Protein AF-A0A1J3ID57-F1 (afdb_monomer)

pLDDT: mean 92.41, std 8.73, range [49.66, 98.31]

Structure (mmCIF, N/CA/C/O backbone):
data_AF-A0A1J3ID57-F1
#
_entry.id   AF-A0A1J3ID57-F1
#
loop_
_atom_site.group_PDB
_atom_site.id
_atom_site.type_symbol
_atom_site.label_atom_id
_atom_site.label_alt_id
_atom_site.label_comp_id
_atom_site.label_asym_id
_atom_site.label_entity_id
_atom_site.label_seq_id
_atom_site.pdbx_PDB_ins_code
_atom_site.Cartn_x
_atom_site.Cartn_y
_atom_site.Cartn_z
_atom_site.occupancy
_atom_site.B_iso_or_equiv
_atom_site.auth_seq_id
_atom_site.auth_comp_id
_atom_site.auth_asym_id
_atom_site.auth_atom_id
_atom_site.pdbx_PDB_model_num
ATOM 1 N N . LEU A 1 1 ? 20.802 -0.979 -17.477 1.00 88.38 1 LEU A N 1
ATOM 2 C CA . LEU A 1 1 ? 19.790 -1.445 -16.504 1.00 88.38 1 LEU A CA 1
ATOM 3 C C . LEU A 1 1 ? 19.102 -0.290 -15.778 1.00 88.38 1 LEU A C 1
ATOM 5 O O . LEU A 1 1 ? 17.942 -0.057 -16.068 1.00 88.38 1 LEU A O 1
ATOM 9 N N . PHE A 1 2 ? 19.797 0.470 -14.921 1.00 89.88 2 PHE A N 1
ATOM 10 C CA . PHE A 1 2 ? 19.185 1.550 -14.122 1.00 89.88 2 PHE A CA 1
ATOM 11 C C . PHE A 1 2 ? 18.358 2.546 -14.952 1.00 89.88 2 PHE A C 1
ATOM 13 O O . PHE A 1 2 ? 17.216 2.829 -14.616 1.00 89.88 2 PHE A O 1
ATOM 20 N N . ASN A 1 3 ? 18.894 3.023 -16.082 1.00 92.50 3 ASN A N 1
ATOM 21 C CA . ASN A 1 3 ? 18.153 3.934 -16.961 1.00 92.50 3 ASN A CA 1
ATOM 22 C C . ASN A 1 3 ? 16.851 3.317 -17.503 1.00 92.50 3 ASN A C 1
ATOM 24 O O . ASN A 1 3 ? 15.850 4.013 -17.565 1.00 92.50 3 ASN A O 1
ATOM 28 N N . PHE A 1 4 ? 16.860 2.033 -17.869 1.00 94.19 4 PHE A N 1
ATOM 29 C CA . PHE A 1 4 ? 15.684 1.334 -18.394 1.00 94.19 4 PHE A CA 1
ATOM 30 C C . PHE A 1 4 ? 14.615 1.144 -17.312 1.00 94.19 4 PHE A C 1
ATOM 32 O O . PHE A 1 4 ? 13.460 1.503 -17.510 1.00 94.19 4 PHE A O 1
ATOM 39 N N . VAL A 1 5 ? 15.018 0.632 -16.149 1.00 94.00 5 VAL A N 1
ATOM 40 C CA . VAL A 1 5 ? 14.109 0.333 -15.034 1.00 94.00 5 VAL A CA 1
ATOM 41 C C . VAL A 1 5 ? 13.555 1.618 -14.427 1.00 94.00 5 VAL A C 1
ATOM 43 O O . VAL A 1 5 ? 12.346 1.810 -14.387 1.00 94.00 5 VAL A O 1
ATOM 46 N N . VAL A 1 6 ? 14.455 2.495 -13.975 1.00 92.81 6 VAL A N 1
ATOM 47 C CA . VAL A 1 6 ? 14.126 3.627 -13.105 1.00 92.81 6 VAL A CA 1
ATOM 48 C C . VAL A 1 6 ? 13.816 4.869 -13.933 1.00 92.81 6 VAL A C 1
ATOM 50 O O . VAL A 1 6 ? 12.715 5.398 -13.860 1.00 92.81 6 VAL A O 1
ATOM 53 N N . LYS A 1 7 ? 14.759 5.328 -14.770 1.00 91.50 7 LYS A N 1
ATOM 54 C CA . LYS A 1 7 ? 14.610 6.625 -15.463 1.00 91.50 7 LYS A CA 1
ATOM 55 C C . LYS A 1 7 ? 13.573 6.612 -16.585 1.00 91.50 7 LYS A C 1
ATOM 57 O O . LYS A 1 7 ? 12.955 7.634 -16.843 1.00 91.50 7 LYS A O 1
ATOM 62 N N . GLN A 1 8 ? 13.424 5.484 -17.274 1.00 93.62 8 GLN A N 1
ATOM 63 C CA . GLN A 1 8 ? 12.428 5.304 -18.333 1.00 93.62 8 GLN A CA 1
ATOM 64 C C . GLN A 1 8 ? 11.103 4.738 -17.800 1.00 93.62 8 GLN A C 1
AT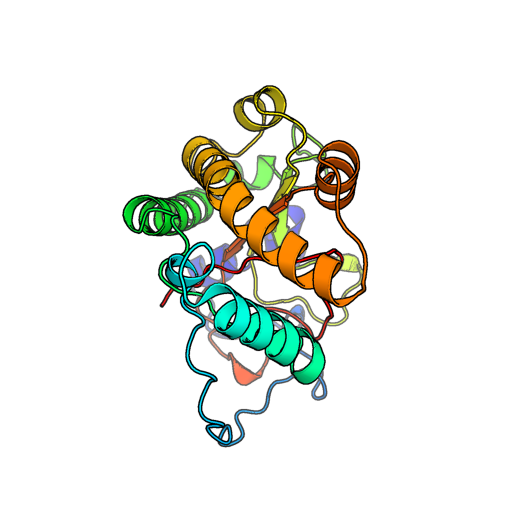OM 66 O O . GLN A 1 8 ? 10.138 4.676 -18.551 1.00 93.62 8 GLN A O 1
ATOM 71 N N . GLY A 1 9 ? 11.040 4.324 -16.527 1.00 93.69 9 GLY A N 1
ATOM 72 C CA . GLY A 1 9 ? 9.810 3.827 -15.910 1.00 93.69 9 GLY A CA 1
ATOM 73 C C . GLY A 1 9 ? 9.315 2.479 -16.445 1.00 93.69 9 GLY A C 1
ATOM 74 O O . GLY A 1 9 ? 8.121 2.205 -16.374 1.00 93.69 9 GLY A O 1
ATOM 75 N N . ASN A 1 10 ? 10.194 1.624 -16.984 1.00 96.12 10 ASN A N 1
ATOM 76 C CA . ASN A 1 10 ? 9.799 0.253 -17.344 1.00 96.12 10 ASN A CA 1
ATOM 77 C C . ASN A 1 10 ? 9.580 -0.625 -16.104 1.00 96.12 10 ASN A C 1
ATOM 79 O O . ASN A 1 10 ? 8.804 -1.582 -16.144 1.00 96.12 10 ASN A O 1
ATOM 83 N N . GLY A 1 11 ? 10.273 -0.293 -15.016 1.00 95.69 11 GLY A N 1
ATOM 84 C CA . GLY A 1 11 ? 10.227 -1.009 -13.756 1.00 95.69 11 GLY A CA 1
ATOM 85 C C . GLY A 1 11 ? 10.770 -2.433 -13.794 1.00 95.69 11 GLY A C 1
ATOM 86 O O . GLY A 1 11 ? 11.303 -2.902 -14.807 1.00 95.69 11 GLY A O 1
ATOM 87 N N . VAL A 1 12 ? 10.674 -3.122 -12.657 1.00 95.69 12 VAL A N 1
ATOM 88 C CA . VAL A 1 12 ? 11.044 -4.545 -12.560 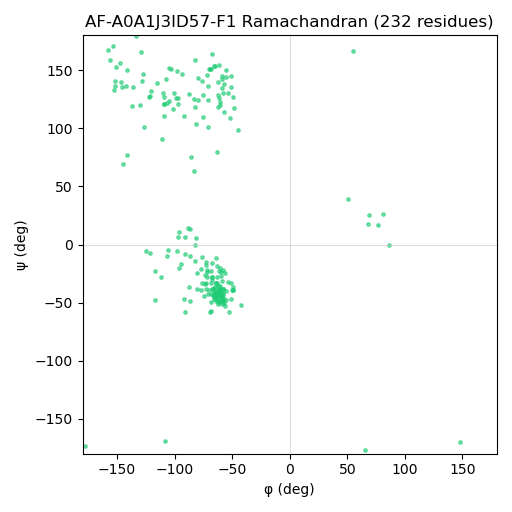1.00 95.69 12 VAL A CA 1
ATOM 89 C C . VAL A 1 12 ? 10.086 -5.418 -13.363 1.00 95.69 12 VAL A C 1
ATOM 91 O O . VAL A 1 12 ? 10.513 -6.433 -13.912 1.00 95.69 12 VAL A O 1
ATOM 94 N N . LYS A 1 13 ? 8.825 -4.997 -13.536 1.00 95.06 13 LYS A N 1
ATOM 95 C CA . LYS A 1 13 ? 7.887 -5.688 -14.429 1.00 95.06 13 LYS A CA 1
ATOM 96 C C . LYS A 1 13 ? 8.403 -5.712 -15.869 1.00 95.06 13 LYS A C 1
ATOM 98 O O . LYS A 1 13 ? 8.441 -6.775 -16.477 1.00 95.06 13 LYS A O 1
ATOM 103 N N . GLY A 1 14 ? 8.863 -4.575 -16.396 1.00 94.88 14 GLY A N 1
ATOM 104 C CA . GLY A 1 14 ? 9.388 -4.498 -17.761 1.00 94.88 14 GLY A CA 1
ATOM 105 C C . GLY A 1 14 ? 10.644 -5.347 -17.979 1.00 94.88 14 GLY A C 1
ATOM 106 O O . GLY A 1 14 ? 10.875 -5.831 -19.087 1.00 94.88 14 GLY A O 1
ATOM 107 N N . LEU A 1 15 ? 11.444 -5.581 -16.930 1.00 94.00 15 LEU A N 1
ATOM 108 C CA . LEU A 1 15 ? 12.567 -6.523 -16.995 1.00 94.00 15 LEU A CA 1
ATOM 109 C C . LEU A 1 15 ? 12.097 -7.963 -17.204 1.00 94.00 15 LEU A C 1
ATOM 111 O O . LEU A 1 15 ? 12.664 -8.667 -18.039 1.00 94.00 15 LEU A O 1
ATOM 115 N N . ILE A 1 16 ? 11.067 -8.384 -16.471 1.00 94.38 16 ILE A N 1
ATOM 116 C CA . ILE A 1 16 ? 10.476 -9.718 -16.621 1.00 94.38 16 ILE A CA 1
ATOM 117 C C . ILE A 1 16 ? 9.809 -9.873 -17.982 1.00 94.38 16 ILE A C 1
ATOM 119 O O . ILE A 1 16 ? 10.078 -10.852 -18.676 1.00 94.38 16 ILE A O 1
ATOM 123 N N . ASP A 1 17 ? 9.039 -8.874 -18.413 1.00 93.38 17 ASP A N 1
ATOM 124 C CA . ASP A 1 17 ? 8.388 -8.870 -19.729 1.00 93.38 17 ASP A CA 1
ATOM 125 C C . ASP A 1 17 ? 9.411 -8.968 -20.884 1.00 93.38 17 ASP A C 1
ATOM 127 O O . ASP A 1 17 ? 9.086 -9.452 -21.966 1.00 93.38 17 ASP A O 1
ATOM 131 N N . SER A 1 18 ? 10.667 -8.565 -20.652 1.00 92.06 18 SER A N 1
ATOM 132 C CA . SER A 1 18 ? 11.773 -8.675 -21.617 1.00 92.06 18 SER A CA 1
ATOM 133 C C . SER A 1 18 ? 12.431 -10.068 -21.667 1.00 92.06 18 SER A C 1
ATOM 135 O O . SER A 1 18 ? 13.441 -10.237 -22.350 1.00 92.06 18 SER A O 1
ATOM 137 N N . GLY A 1 19 ? 11.905 -11.065 -20.945 1.00 91.31 19 GLY A N 1
ATOM 138 C CA . GLY A 1 19 ? 12.408 -12.445 -20.956 1.00 91.31 19 GLY A CA 1
ATOM 139 C C . GLY A 1 19 ? 13.629 -12.685 -20.063 1.00 91.31 19 GLY A C 1
ATOM 140 O O . GLY A 1 19 ? 14.439 -13.570 -20.336 1.00 91.31 19 GLY A O 1
ATOM 141 N N . MET A 1 20 ? 13.796 -11.887 -19.008 1.00 90.06 20 MET A N 1
ATOM 142 C CA . MET A 1 20 ? 14.909 -12.023 -18.069 1.00 90.06 20 MET A CA 1
ATOM 143 C C . MET A 1 20 ? 14.893 -13.373 -17.336 1.00 90.06 20 MET A C 1
ATOM 145 O O . MET A 1 20 ? 13.902 -13.741 -16.714 1.00 90.06 20 MET A O 1
ATOM 149 N N . SER A 1 21 ? 16.029 -14.077 -17.349 1.00 88.25 21 SER A N 1
ATOM 150 C CA . SER A 1 21 ? 16.181 -15.409 -16.743 1.00 88.25 21 SER A CA 1
ATOM 151 C C . SER A 1 21 ? 16.978 -15.431 -15.432 1.00 88.25 21 SER A C 1
ATOM 153 O O . SER A 1 21 ? 17.120 -16.490 -14.829 1.00 88.25 21 SER A O 1
ATOM 155 N N . CYS A 1 22 ? 17.548 -14.303 -14.998 1.00 91.19 22 CYS A N 1
ATOM 156 C CA . CYS A 1 22 ? 18.312 -14.201 -13.752 1.00 91.19 22 CYS A CA 1
ATOM 157 C C . CYS A 1 22 ? 18.224 -12.795 -13.145 1.00 91.19 22 CYS A C 1
ATOM 159 O O . CYS A 1 22 ? 18.039 -11.811 -13.862 1.00 91.19 22 CYS A O 1
ATOM 161 N N . VAL A 1 23 ? 18.372 -12.698 -11.820 1.00 92.75 23 VAL A N 1
ATOM 162 C CA . VAL A 1 23 ? 18.345 -11.414 -11.104 1.00 92.75 23 VAL A CA 1
ATOM 163 C C . VAL A 1 23 ? 19.616 -10.608 -11.414 1.00 92.75 23 VAL A C 1
ATOM 165 O O . VAL A 1 23 ? 20.723 -11.098 -11.175 1.00 92.75 23 VAL A O 1
ATOM 168 N N . PRO A 1 24 ? 19.511 -9.363 -11.916 1.00 93.69 24 PRO A N 1
ATOM 169 C CA . PRO A 1 24 ? 20.680 -8.540 -12.196 1.00 93.69 24 PRO A CA 1
ATOM 170 C C . PRO A 1 24 ? 21.377 -8.070 -10.919 1.00 93.69 24 PRO A C 1
ATOM 172 O O . PRO A 1 24 ? 20.726 -7.783 -9.918 1.00 93.69 24 PRO A O 1
ATOM 175 N N . GLN A 1 25 ? 22.694 -7.860 -10.996 1.00 94.44 25 GLN A N 1
ATOM 176 C CA . GLN A 1 25 ? 23.522 -7.493 -9.842 1.00 94.44 25 GLN A CA 1
ATOM 177 C C . GLN A 1 25 ? 22.991 -6.323 -8.984 1.00 94.44 25 GLN A C 1
ATOM 179 O O . GLN A 1 25 ? 23.078 -6.430 -7.765 1.00 94.44 25 GLN A O 1
A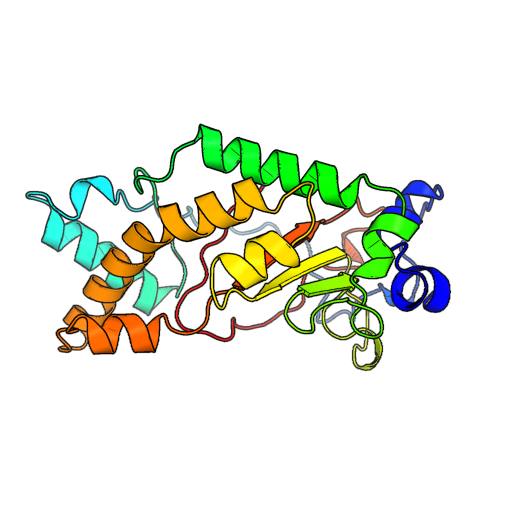TOM 184 N N . PRO A 1 26 ? 22.407 -5.238 -9.539 1.00 93.31 26 PRO A N 1
ATOM 185 C CA . PRO A 1 26 ? 21.850 -4.159 -8.716 1.00 93.31 26 PRO A CA 1
ATOM 186 C C . PRO A 1 26 ? 20.683 -4.558 -7.804 1.00 93.31 26 PRO A C 1
ATOM 188 O O . PRO A 1 26 ? 20.398 -3.821 -6.872 1.00 93.31 26 PRO A O 1
ATOM 191 N N . PHE A 1 27 ? 20.015 -5.686 -8.058 1.00 94.25 27 PHE A N 1
ATOM 192 C CA . PHE A 1 27 ? 18.917 -6.216 -7.236 1.00 94.25 27 PHE A CA 1
ATOM 193 C C . PHE A 1 27 ? 19.373 -7.306 -6.261 1.00 94.25 27 PHE A C 1
ATOM 195 O O . PHE A 1 27 ? 18.580 -7.786 -5.449 1.00 94.25 27 PHE A O 1
ATOM 202 N N . VAL A 1 28 ? 20.640 -7.724 -6.351 1.00 94.88 28 VAL A N 1
ATOM 203 C CA . VAL A 1 28 ? 21.208 -8.751 -5.482 1.00 94.88 28 VAL A CA 1
ATOM 204 C C . VAL A 1 28 ? 21.472 -8.137 -4.113 1.00 94.88 28 VAL A C 1
ATOM 206 O O . VAL A 1 28 ? 22.384 -7.330 -3.931 1.00 94.88 28 VAL A O 1
ATOM 209 N N . GLN A 1 29 ? 20.673 -8.546 -3.137 1.00 94.31 29 GLN A N 1
ATOM 210 C CA . GLN A 1 29 ? 20.719 -8.024 -1.782 1.00 94.31 29 GLN A CA 1
ATOM 211 C C . GLN A 1 29 ? 22.001 -8.464 -1.052 1.00 94.31 29 GLN A C 1
ATOM 213 O O . GLN A 1 29 ? 22.553 -9.540 -1.338 1.00 94.31 29 GLN A O 1
ATOM 218 N N . PRO A 1 30 ? 22.507 -7.664 -0.095 1.00 91.69 30 PRO A N 1
ATOM 219 C CA . PRO A 1 30 ? 23.563 -8.094 0.816 1.00 91.69 30 PRO A CA 1
ATOM 220 C C . PRO A 1 30 ? 23.163 -9.371 1.560 1.00 91.69 30 PRO A C 1
ATOM 222 O O . PRO A 1 30 ? 21.989 -9.568 1.858 1.00 91.69 30 PRO A O 1
ATOM 225 N N . LEU A 1 31 ? 24.132 -10.215 1.928 1.00 89.25 31 LEU A N 1
ATOM 226 C CA . LEU A 1 31 ? 23.854 -11.463 2.660 1.00 89.25 31 LEU A CA 1
ATOM 227 C C . LEU A 1 31 ? 23.029 -11.243 3.939 1.00 89.25 31 LEU A C 1
ATOM 229 O O . LEU A 1 31 ? 22.227 -12.096 4.290 1.00 89.25 31 LEU A O 1
ATOM 233 N N . SER A 1 32 ? 23.198 -10.100 4.610 1.00 88.50 32 SER A N 1
ATOM 234 C CA . SER A 1 32 ? 22.428 -9.740 5.805 1.00 88.50 32 SER A CA 1
ATOM 235 C C . SER A 1 32 ? 20.947 -9.472 5.530 1.00 88.50 32 SER A C 1
ATOM 237 O O . SER A 1 32 ? 20.136 -9.638 6.438 1.00 88.50 32 SER A O 1
ATOM 239 N N . GLU A 1 33 ? 20.598 -9.030 4.319 1.00 87.19 33 GLU A N 1
ATOM 240 C CA . GLU A 1 33 ? 19.226 -8.712 3.892 1.00 87.19 33 GLU A CA 1
ATOM 241 C C . GLU A 1 33 ? 18.560 -9.867 3.149 1.00 87.19 33 GLU A C 1
ATOM 243 O O . GLU A 1 33 ? 17.335 -9.924 3.080 1.00 87.19 33 GLU A O 1
ATOM 248 N N . ARG A 1 34 ? 19.344 -10.812 2.617 1.00 87.50 34 ARG A N 1
ATOM 249 C CA . ARG A 1 34 ? 18.783 -12.023 2.024 1.00 87.50 34 ARG A CA 1
ATOM 250 C C . ARG A 1 34 ? 18.041 -12.794 3.099 1.00 87.50 34 ARG A C 1
ATOM 252 O O . ARG A 1 34 ? 18.616 -13.236 4.095 1.00 87.50 34 ARG A O 1
ATOM 259 N N . ILE A 1 35 ? 16.749 -12.954 2.868 1.00 75.81 35 ILE A N 1
ATOM 260 C CA . ILE A 1 35 ? 15.914 -13.828 3.665 1.00 75.81 35 ILE A CA 1
ATOM 261 C C . ILE A 1 35 ? 16.355 -15.236 3.276 1.00 75.81 35 ILE A C 1
ATOM 263 O O . ILE A 1 35 ? 16.012 -15.732 2.205 1.00 75.81 35 ILE A O 1
ATOM 267 N N . ALA A 1 36 ? 17.175 -15.873 4.120 1.00 68.56 36 ALA A N 1
ATOM 268 C CA . ALA A 1 36 ? 17.276 -17.323 4.065 1.00 68.56 36 ALA A CA 1
ATOM 269 C C . ALA A 1 36 ? 15.839 -17.855 4.129 1.00 68.56 36 ALA A C 1
ATOM 271 O O . ALA A 1 36 ? 15.004 -17.260 4.805 1.00 68.56 36 ALA A O 1
ATOM 272 N N . THR A 1 37 ? 15.530 -18.943 3.445 1.00 60.28 37 THR A N 1
ATOM 273 C CA . THR A 1 37 ? 14.337 -19.738 3.730 1.00 60.28 37 THR A CA 1
ATOM 274 C C . THR A 1 37 ? 14.707 -20.725 4.841 1.00 60.28 37 THR A C 1
ATOM 276 O O . THR A 1 37 ? 14.954 -21.893 4.542 1.00 60.28 37 THR A O 1
ATOM 279 N N . PRO A 1 38 ? 14.841 -20.335 6.132 1.00 54.62 38 PRO A N 1
ATOM 280 C CA . PRO A 1 38 ? 14.795 -21.348 7.161 1.00 54.62 38 PRO A CA 1
ATOM 281 C C . PRO A 1 38 ? 13.375 -21.909 7.143 1.00 54.62 38 PRO A C 1
ATOM 283 O O . PRO A 1 38 ? 12.434 -21.212 6.758 1.00 54.62 38 PRO A O 1
ATOM 286 N N . ASN A 1 39 ? 13.225 -23.156 7.582 1.00 49.66 39 ASN A N 1
ATOM 287 C CA . ASN A 1 39 ? 11.947 -23.677 8.048 1.00 49.66 39 ASN A CA 1
ATOM 288 C C . ASN A 1 39 ? 11.341 -22.613 8.964 1.00 49.66 39 ASN A C 1
ATOM 290 O O . ASN A 1 39 ? 11.781 -22.477 10.109 1.00 49.66 39 ASN A O 1
ATOM 294 N N . ALA A 1 40 ? 10.424 -21.797 8.440 1.00 55.97 40 ALA A N 1
ATOM 295 C CA . ALA A 1 40 ? 9.718 -20.833 9.247 1.00 55.97 40 ALA A CA 1
ATOM 296 C C . ALA A 1 40 ? 9.063 -21.690 10.317 1.00 55.97 40 ALA A C 1
ATOM 298 O O . ALA A 1 40 ? 8.264 -22.571 10.000 1.00 55.97 40 ALA A O 1
ATOM 299 N N . LEU A 1 41 ? 9.487 -21.514 11.569 1.00 52.47 41 LEU A N 1
ATOM 300 C CA . LEU A 1 41 ? 8.712 -22.007 12.687 1.00 52.47 41 LEU A CA 1
ATOM 301 C C . LEU A 1 41 ? 7.327 -21.431 12.432 1.00 52.47 41 LEU A C 1
ATOM 303 O O . LEU A 1 41 ? 7.159 -20.211 12.479 1.00 52.47 41 LEU A O 1
ATOM 307 N N . THR A 1 42 ? 6.383 -22.288 12.057 1.00 50.97 42 THR A N 1
ATOM 308 C CA . THR A 1 42 ? 4.971 -21.950 11.979 1.00 50.97 42 THR A CA 1
ATOM 309 C C . THR A 1 42 ? 4.561 -21.617 13.403 1.00 50.97 42 THR A C 1
ATOM 311 O O . THR A 1 42 ? 4.052 -22.464 14.129 1.00 50.97 42 THR A O 1
ATOM 314 N N . ARG A 1 43 ? 4.874 -20.397 13.857 1.00 56.47 43 ARG A N 1
ATOM 315 C CA . ARG A 1 43 ? 4.124 -19.787 14.943 1.00 56.47 43 ARG A CA 1
ATOM 316 C C . ARG A 1 43 ? 2.715 -19.714 14.394 1.00 56.47 43 ARG A C 1
ATOM 318 O O . ARG A 1 43 ? 2.514 -19.150 13.319 1.00 56.47 43 ARG A O 1
ATOM 325 N N . GLU A 1 44 ? 1.792 -20.370 15.084 1.00 60.66 44 GLU A N 1
ATOM 326 C CA . GLU A 1 44 ? 0.373 -20.255 14.785 1.00 60.66 44 GLU A CA 1
ATOM 327 C C . GLU A 1 44 ? 0.062 -18.765 14.663 1.00 60.66 44 GLU A C 1
ATOM 329 O O . GLU A 1 44 ? 0.332 -17.989 15.584 1.00 60.66 44 GLU A O 1
ATOM 334 N N . ALA A 1 45 ? -0.377 -18.349 13.474 1.00 65.12 45 ALA A N 1
ATOM 335 C CA . ALA A 1 45 ? -0.798 -16.979 13.267 1.00 65.12 45 ALA A CA 1
ATOM 336 C C . ALA A 1 45 ? -1.925 -16.702 14.265 1.00 65.12 45 ALA A C 1
ATOM 338 O O . ALA A 1 45 ? -2.855 -17.506 14.377 1.00 65.12 45 ALA A O 1
ATOM 339 N N . SER A 1 46 ? -1.826 -15.596 15.006 1.00 75.56 46 SER A N 1
ATOM 340 C CA . SER A 1 46 ? -2.906 -15.164 15.888 1.00 75.56 46 SER A CA 1
ATOM 341 C C . SER A 1 46 ? -4.212 -15.139 15.097 1.00 75.56 46 SER A C 1
ATOM 343 O O . SER A 1 46 ? -4.231 -14.676 13.953 1.00 75.56 46 SER A O 1
ATOM 345 N N . GLN A 1 47 ? -5.290 -15.657 15.690 1.00 88.94 47 GLN A N 1
ATOM 346 C CA . GLN A 1 47 ? -6.594 -15.619 15.039 1.00 88.94 47 GLN A CA 1
ATOM 347 C C . GLN A 1 47 ? -6.961 -14.163 14.705 1.00 88.94 47 GLN A C 1
ATOM 349 O O . GLN A 1 47 ? -6.705 -13.279 15.528 1.00 88.94 47 GLN A O 1
ATOM 354 N N . PRO A 1 48 ? -7.525 -13.890 13.513 1.00 95.06 48 PRO A N 1
ATOM 355 C CA . PRO A 1 48 ? -7.950 -12.543 13.164 1.00 95.06 48 PRO A CA 1
ATOM 356 C C . PRO A 1 48 ? -8.980 -11.998 14.156 1.00 95.06 48 PRO A C 1
ATOM 358 O O . PRO A 1 48 ? -9.867 -12.723 14.606 1.00 95.06 48 PRO A O 1
ATOM 361 N N . ILE A 1 49 ? -8.883 -10.706 14.455 1.00 97.06 49 ILE A N 1
ATOM 362 C CA . ILE A 1 49 ? -9.789 -10.008 15.367 1.00 97.06 49 ILE A CA 1
ATOM 363 C C . ILE A 1 49 ? -11.084 -9.665 14.620 1.00 97.06 49 ILE A C 1
ATOM 365 O O . ILE A 1 49 ? -11.060 -9.006 13.578 1.00 97.06 49 ILE A O 1
ATOM 369 N N . ASP A 1 50 ? -12.227 -10.092 15.154 1.00 97.25 50 ASP A N 1
ATOM 370 C CA . ASP A 1 50 ? -13.542 -9.795 14.581 1.00 97.25 50 ASP A CA 1
ATOM 371 C C . ASP A 1 50 ? -14.022 -8.389 14.982 1.00 97.25 50 ASP A C 1
ATOM 373 O O . ASP A 1 50 ? -14.496 -8.164 16.099 1.00 97.25 50 ASP A O 1
ATOM 377 N N . LEU A 1 51 ? -13.941 -7.433 14.051 1.00 97.44 51 LEU A N 1
ATOM 378 C CA . LEU A 1 51 ? -14.345 -6.046 14.299 1.00 97.44 51 LEU A CA 1
ATOM 379 C C . LEU A 1 51 ? -15.863 -5.828 14.295 1.00 97.44 51 LEU A C 1
ATOM 381 O O . LEU A 1 51 ? -16.314 -4.758 14.714 1.00 97.44 51 LEU A O 1
ATOM 385 N N . SER A 1 52 ? -16.679 -6.801 13.876 1.00 96.00 52 SER A N 1
ATOM 386 C CA . SER A 1 52 ? -18.145 -6.683 13.985 1.00 96.00 52 SER A CA 1
ATOM 387 C C . SER A 1 52 ? -18.620 -6.709 15.438 1.00 96.00 52 SER A C 1
ATOM 389 O O . SER A 1 52 ? -19.690 -6.199 15.762 1.00 96.00 52 SER A O 1
ATOM 391 N N . GLN A 1 53 ? -17.803 -7.276 16.325 1.00 94.94 53 GLN A N 1
ATOM 392 C CA . GLN A 1 53 ? -18.093 -7.429 17.746 1.00 94.94 53 GLN A CA 1
ATOM 393 C C . GLN A 1 53 ? -17.689 -6.203 18.580 1.00 94.94 53 GLN A C 1
ATOM 395 O O . GLN A 1 53 ? -18.049 -6.122 19.757 1.00 94.94 53 GLN A O 1
ATOM 400 N N . LEU A 1 54 ? -16.964 -5.250 17.982 1.00 95.31 54 LEU A N 1
ATOM 401 C CA . LEU A 1 54 ? -16.388 -4.109 18.693 1.00 95.31 54 LEU A CA 1
ATOM 402 C C . LEU A 1 54 ? -17.446 -3.120 19.206 1.00 95.31 54 LEU A C 1
ATOM 404 O O . LEU A 1 54 ? -17.262 -2.581 20.288 1.00 95.31 54 LEU A O 1
ATOM 408 N N . ASP A 1 55 ? -18.572 -2.935 18.512 1.00 90.56 55 ASP A N 1
ATOM 409 C CA . ASP A 1 55 ? -19.665 -2.050 18.975 1.00 90.56 55 ASP A CA 1
ATOM 410 C C . ASP A 1 55 ? -20.776 -2.820 19.714 1.00 90.56 55 ASP A C 1
ATOM 412 O O . ASP A 1 55 ? -21.867 -2.306 19.964 1.00 90.56 55 ASP A O 1
ATOM 416 N N . GLY A 1 56 ? -20.520 -4.093 20.028 1.00 91.75 56 GLY A N 1
ATOM 417 C CA . GLY A 1 56 ? -21.483 -5.009 20.623 1.00 91.75 56 GLY A CA 1
ATOM 418 C C . GLY A 1 56 ? -21.202 -5.341 22.092 1.00 91.75 56 GLY A C 1
ATOM 419 O O . GLY A 1 56 ? -20.325 -4.759 22.733 1.00 91.75 56 GLY A O 1
ATOM 420 N N . PRO A 1 57 ? -21.905 -6.350 22.644 1.00 94.12 57 PRO A N 1
ATOM 421 C CA . PRO A 1 57 ? -21.691 -6.831 24.014 1.00 94.12 57 PRO A CA 1
ATOM 422 C C . PRO A 1 57 ? -20.247 -7.271 24.304 1.00 94.12 57 PRO A C 1
ATOM 424 O O . PRO A 1 57 ? -19.808 -7.247 25.452 1.00 94.12 57 PRO A O 1
ATOM 427 N N . ASN A 1 58 ? -19.512 -7.648 23.256 1.00 95.69 58 ASN A N 1
ATOM 428 C CA . ASN A 1 58 ? -18.136 -8.128 23.319 1.00 95.69 58 ASN A CA 1
ATOM 429 C C . ASN A 1 58 ? -17.085 -7.010 23.178 1.00 95.69 58 ASN A C 1
ATOM 431 O O . ASN A 1 58 ? -15.896 -7.320 23.147 1.00 95.69 58 ASN A O 1
ATOM 435 N N . HIS A 1 59 ? -17.488 -5.730 23.147 1.00 95.31 59 HIS A N 1
ATOM 436 C CA . HIS A 1 59 ? -16.600 -4.569 22.983 1.00 95.31 59 HIS A CA 1
ATOM 437 C C . HIS A 1 59 ? -15.304 -4.668 23.801 1.00 95.31 59 HIS A C 1
ATOM 439 O O . HIS A 1 59 ? -14.213 -4.557 23.251 1.00 95.31 59 HIS A O 1
ATOM 445 N N . LYS A 1 60 ? -15.414 -4.935 25.111 1.00 96.44 60 LYS A N 1
ATOM 446 C CA . LYS A 1 60 ? -14.254 -4.986 26.019 1.00 96.44 60 LYS A CA 1
ATOM 447 C C . LYS A 1 60 ? -13.241 -6.063 25.640 1.00 96.44 60 LYS A C 1
ATOM 449 O O . LYS A 1 60 ? -12.047 -5.853 25.810 1.00 96.44 60 LYS A O 1
ATOM 454 N N . GLU A 1 61 ? -13.720 -7.206 25.161 1.00 97.25 61 GLU A N 1
ATOM 455 C CA . GLU A 1 61 ? -12.861 -8.325 24.778 1.00 97.25 61 GLU A CA 1
ATOM 456 C C . GLU A 1 61 ? -12.150 -8.030 23.454 1.00 97.25 61 GLU A C 1
ATOM 458 O O . GLU A 1 61 ? -10.938 -8.188 23.357 1.00 97.25 61 GLU A O 1
ATOM 463 N N . VAL A 1 62 ? -12.872 -7.503 22.461 1.00 97.56 62 VAL A N 1
ATOM 464 C CA . VAL A 1 62 ? -12.282 -7.108 21.171 1.00 97.56 62 VAL A CA 1
ATOM 465 C C . VAL A 1 62 ? -11.273 -5.973 21.354 1.00 97.56 62 VAL A C 1
ATOM 467 O O . VAL A 1 62 ? -10.172 -6.031 20.813 1.00 97.56 62 VAL A O 1
ATOM 470 N N . ALA A 1 63 ? -11.613 -4.962 22.160 1.00 97.75 63 ALA A N 1
ATOM 471 C CA . ALA A 1 63 ? -10.717 -3.856 22.480 1.00 97.75 63 ALA A CA 1
ATOM 472 C C . ALA A 1 63 ? -9.422 -4.354 23.137 1.00 97.75 63 ALA A C 1
ATOM 474 O O . ALA A 1 63 ? -8.327 -3.956 22.742 1.00 97.75 63 ALA A O 1
ATOM 475 N N . LYS A 1 64 ? -9.543 -5.290 24.086 1.00 97.38 64 LYS A N 1
ATOM 476 C CA . LYS A 1 64 ? -8.399 -5.939 24.727 1.00 97.38 64 LYS A CA 1
ATOM 477 C C . LYS A 1 64 ? -7.527 -6.694 23.717 1.00 97.38 64 LYS A C 1
ATOM 479 O O . LYS A 1 64 ? -6.315 -6.530 23.756 1.00 97.38 64 LYS A O 1
ATOM 484 N N . GLN A 1 65 ? -8.114 -7.450 22.786 1.00 97.38 65 GLN A N 1
ATOM 485 C CA . GLN A 1 65 ? -7.355 -8.160 21.744 1.00 97.38 65 GLN A CA 1
ATOM 486 C C . GLN A 1 65 ? -6.562 -7.204 20.843 1.00 97.38 65 GLN A C 1
ATOM 488 O O . GLN A 1 65 ? -5.404 -7.478 20.528 1.00 97.38 65 GLN A O 1
ATOM 493 N N . ILE A 1 66 ? -7.161 -6.071 20.456 1.00 97.88 66 ILE A N 1
ATOM 494 C CA . ILE A 1 66 ? -6.488 -5.032 19.657 1.00 97.88 66 ILE A CA 1
ATOM 495 C C . ILE A 1 66 ? -5.286 -4.471 20.425 1.00 97.88 66 ILE A C 1
ATOM 497 O O . ILE A 1 66 ? -4.185 -4.401 19.877 1.00 97.88 66 ILE A O 1
ATOM 501 N N . VAL A 1 67 ? -5.484 -4.101 21.693 1.00 97.69 67 VAL A N 1
ATOM 502 C CA . VAL A 1 67 ? -4.429 -3.551 22.557 1.00 97.69 67 VAL A CA 1
ATOM 503 C C . VAL A 1 67 ? -3.303 -4.558 22.765 1.00 97.69 67 VAL A C 1
ATOM 505 O O . VAL A 1 67 ? -2.145 -4.234 22.517 1.00 97.69 67 VAL A O 1
ATOM 508 N N . GLU A 1 68 ? -3.625 -5.790 23.163 1.00 96.50 68 GLU A N 1
ATOM 509 C CA . GLU A 1 68 ? -2.625 -6.829 23.418 1.00 96.50 68 GLU A CA 1
ATOM 510 C C . GLU A 1 68 ? -1.803 -7.128 22.162 1.00 96.50 68 GLU A C 1
ATOM 512 O O . GLU A 1 68 ? -0.578 -7.254 22.235 1.00 96.50 68 GLU A O 1
ATOM 517 N N . ALA A 1 69 ? -2.435 -7.196 20.988 1.00 95.81 69 ALA A N 1
ATOM 518 C CA . ALA A 1 69 ? -1.713 -7.421 19.742 1.00 95.81 69 ALA A CA 1
ATOM 519 C C . ALA A 1 69 ? -0.818 -6.229 19.356 1.00 95.81 69 ALA A C 1
ATOM 521 O O . ALA A 1 69 ? 0.311 -6.430 18.893 1.00 95.81 69 ALA A O 1
ATOM 522 N N . ALA A 1 70 ? -1.283 -4.997 19.587 1.00 95.88 70 ALA A N 1
ATOM 523 C CA . ALA A 1 70 ? -0.502 -3.785 19.355 1.00 95.88 70 ALA A CA 1
ATOM 524 C C . ALA A 1 70 ? 0.711 -3.671 20.299 1.00 95.88 70 ALA A C 1
ATOM 526 O O . ALA A 1 70 ? 1.790 -3.293 19.849 1.00 95.88 70 ALA A O 1
ATOM 527 N N . GLU A 1 71 ? 0.571 -4.039 21.576 1.00 95.12 71 GLU A N 1
ATOM 528 C CA . GLU A 1 71 ? 1.652 -3.976 22.572 1.00 95.12 71 GLU A CA 1
ATOM 529 C C . GLU A 1 71 ? 2.685 -5.101 22.419 1.00 95.12 71 GLU A C 1
ATOM 531 O O . GLU A 1 71 ? 3.867 -4.904 22.704 1.00 95.12 71 GLU A O 1
ATOM 536 N N . THR A 1 72 ? 2.259 -6.290 21.983 1.00 92.38 72 THR A N 1
ATOM 537 C CA . THR A 1 72 ? 3.133 -7.475 21.936 1.00 92.38 72 THR A CA 1
ATOM 538 C C . THR A 1 72 ? 3.841 -7.658 20.599 1.00 92.38 72 THR A C 1
ATOM 540 O O . THR A 1 72 ? 5.041 -7.939 20.574 1.00 92.38 72 THR A O 1
ATOM 543 N N . LEU A 1 73 ? 3.108 -7.536 19.489 1.00 92.12 73 LEU A N 1
ATOM 544 C CA . LEU A 1 73 ? 3.627 -7.761 18.138 1.00 92.12 73 LEU A CA 1
ATOM 545 C C . LEU A 1 73 ? 3.692 -6.475 17.314 1.00 92.12 73 LEU A C 1
ATOM 547 O O . LEU A 1 73 ? 4.510 -6.396 16.400 1.00 92.12 73 LEU A O 1
ATOM 551 N N . GLY A 1 74 ? 2.826 -5.499 17.598 1.00 94.25 74 GLY A N 1
ATOM 552 C CA . GLY A 1 74 ? 2.634 -4.333 16.733 1.00 94.25 74 GLY A CA 1
ATOM 553 C C . GLY A 1 74 ? 1.990 -4.688 15.388 1.00 94.25 74 GLY A C 1
ATOM 554 O O . GLY A 1 74 ? 2.096 -3.918 14.437 1.00 94.25 74 GLY A O 1
ATOM 555 N N . PHE A 1 75 ? 1.363 -5.866 15.287 1.00 94.81 75 PHE A N 1
ATOM 556 C CA . PHE A 1 75 ? 0.761 -6.385 14.061 1.00 94.81 75 PHE A CA 1
ATOM 557 C C . PHE A 1 75 ? -0.407 -7.319 14.390 1.00 94.81 75 PHE A C 1
ATOM 559 O O . PHE A 1 75 ? -0.294 -8.170 15.273 1.00 94.81 75 PHE A O 1
ATOM 566 N N . PHE A 1 76 ? -1.515 -7.189 13.665 1.00 95.94 76 PHE A N 1
ATOM 567 C CA . PHE A 1 76 ? -2.686 -8.056 13.797 1.00 95.94 76 PHE A CA 1
ATOM 568 C C . PHE A 1 76 ? -3.507 -8.067 12.510 1.00 95.94 76 PHE A C 1
ATOM 570 O O . PHE A 1 76 ? -3.410 -7.163 11.683 1.00 95.94 76 PHE A O 1
ATOM 577 N N . GLN A 1 77 ? -4.318 -9.109 12.350 1.00 96.25 77 GLN A N 1
ATOM 578 C CA . GLN A 1 77 ? -5.280 -9.229 11.260 1.00 96.25 77 GLN A CA 1
ATOM 579 C C . GLN A 1 77 ? -6.681 -8.933 11.782 1.00 96.25 77 GLN A C 1
ATOM 581 O O . GLN A 1 77 ? -6.979 -9.196 12.948 1.00 96.25 77 GLN A O 1
ATOM 586 N N . VAL A 1 78 ? -7.545 -8.422 10.910 1.00 96.88 78 VAL A N 1
ATOM 587 C CA . VAL A 1 78 ? -8.942 -8.124 11.228 1.00 96.88 78 VAL A CA 1
ATOM 588 C C . VAL A 1 78 ? -9.873 -8.767 10.211 1.00 96.88 78 VAL A C 1
ATOM 590 O O . VAL A 1 78 ? -9.544 -8.861 9.030 1.00 96.88 78 VAL A O 1
ATOM 593 N N . VAL A 1 79 ? -11.050 -9.185 10.664 1.00 97.19 79 VAL A N 1
ATOM 594 C CA . VAL A 1 79 ? -12.147 -9.689 9.825 1.00 97.19 79 VAL A CA 1
ATOM 595 C C . VAL A 1 79 ? -13.440 -8.963 10.172 1.00 97.19 79 VAL A C 1
ATOM 597 O O . VAL A 1 79 ? -13.521 -8.271 11.189 1.00 97.19 79 VAL A O 1
ATOM 600 N N . ASN A 1 80 ? -14.449 -9.089 9.304 1.00 96.94 80 ASN A N 1
ATOM 601 C CA . ASN A 1 80 ? -15.756 -8.439 9.466 1.00 96.94 80 ASN A CA 1
ATOM 602 C C . ASN A 1 80 ? -15.633 -6.925 9.746 1.00 96.94 80 ASN A C 1
ATOM 604 O O . ASN A 1 80 ? -16.362 -6.344 10.546 1.00 96.94 80 ASN A O 1
ATOM 608 N N . HIS A 1 81 ? -14.680 -6.284 9.070 1.00 96.44 81 HIS A N 1
ATOM 609 C CA . HIS A 1 81 ? -14.282 -4.891 9.280 1.00 96.44 81 HIS A CA 1
ATOM 610 C C . HIS A 1 81 ? -15.177 -3.861 8.567 1.00 96.44 81 HIS A C 1
ATOM 612 O O . HIS A 1 81 ? -14.935 -2.662 8.667 1.00 96.44 81 HIS A O 1
ATOM 618 N N . GLY A 1 82 ? -16.205 -4.312 7.841 1.00 96.12 82 GLY A N 1
ATOM 619 C CA . GLY A 1 82 ? -17.211 -3.449 7.210 1.00 96.12 82 GLY A CA 1
ATOM 620 C C . GLY A 1 82 ? -16.856 -2.911 5.818 1.00 96.12 82 GLY A C 1
ATOM 621 O O . GLY A 1 82 ? -17.680 -2.236 5.210 1.00 96.12 82 GLY A O 1
ATOM 622 N N . VAL A 1 83 ? -15.677 -3.233 5.276 1.00 97.31 83 VAL A N 1
ATOM 623 C CA . VAL A 1 83 ? -15.322 -2.899 3.882 1.00 97.31 83 VAL A CA 1
ATOM 624 C C . VAL A 1 83 ? -15.808 -4.028 2.974 1.00 97.31 83 VAL A C 1
ATOM 626 O O . VAL A 1 83 ? -15.516 -5.189 3.260 1.00 97.31 83 VAL A O 1
ATOM 629 N N . SER A 1 84 ? -16.544 -3.704 1.902 1.00 97.56 84 SER A N 1
ATOM 630 C CA . SER A 1 84 ? -17.083 -4.719 0.983 1.00 97.56 84 SER A CA 1
ATOM 631 C C . SER A 1 84 ? -15.964 -5.557 0.362 1.00 97.56 84 SER A C 1
ATOM 633 O O . SER A 1 84 ? -14.981 -5.016 -0.144 1.00 97.56 84 SER A O 1
ATOM 635 N N . VAL A 1 85 ? -16.157 -6.878 0.338 1.00 97.25 85 VAL A N 1
ATOM 636 C CA . VAL A 1 85 ? -15.269 -7.818 -0.361 1.00 97.25 85 VAL A CA 1
ATOM 637 C C . VAL A 1 85 ? -15.180 -7.472 -1.847 1.00 97.25 85 VAL A C 1
ATOM 639 O O . VAL A 1 85 ? -14.092 -7.512 -2.411 1.00 97.25 85 VAL A O 1
ATOM 642 N N . GLU A 1 86 ? -16.282 -7.052 -2.472 1.00 98.31 86 GLU A N 1
ATOM 643 C CA . GLU A 1 86 ? -16.292 -6.654 -3.887 1.00 98.31 86 GLU A CA 1
ATOM 644 C C . GLU A 1 86 ? -15.361 -5.464 -4.134 1.00 98.31 86 GLU A C 1
ATOM 646 O O . GLU A 1 86 ? -14.613 -5.457 -5.109 1.00 98.31 86 GLU A O 1
ATOM 651 N N . LEU A 1 87 ? -15.347 -4.488 -3.220 1.00 98.25 87 LEU A N 1
ATOM 652 C CA . LEU A 1 87 ? -14.454 -3.333 -3.297 1.00 98.25 87 LEU A CA 1
ATOM 653 C C . LEU A 1 87 ? -12.983 -3.738 -3.126 1.00 98.25 87 LEU A C 1
ATOM 655 O O . LEU A 1 87 ? -12.120 -3.208 -3.823 1.00 98.25 87 LEU A O 1
ATOM 659 N N . LEU A 1 88 ? -12.686 -4.693 -2.238 1.00 98.00 88 LEU A N 1
ATOM 660 C CA . LEU A 1 88 ? -11.326 -5.221 -2.066 1.00 98.00 88 LEU A CA 1
ATOM 661 C C . LEU A 1 88 ? -10.839 -5.963 -3.321 1.00 98.00 88 LEU A C 1
ATOM 663 O O . LEU A 1 88 ? -9.692 -5.782 -3.734 1.00 98.00 88 LEU A O 1
ATOM 667 N N . GLU A 1 89 ? -11.699 -6.765 -3.954 1.00 98.19 89 GLU A N 1
ATOM 668 C CA . GLU A 1 89 ? -11.374 -7.453 -5.211 1.00 98.19 89 GLU A CA 1
ATOM 669 C C . GLU A 1 89 ? -11.181 -6.468 -6.369 1.00 98.19 89 GLU A C 1
ATOM 671 O O . GLU A 1 89 ? -10.199 -6.570 -7.108 1.00 98.19 89 GLU A O 1
ATOM 676 N N . LEU A 1 90 ? -12.056 -5.465 -6.490 1.00 98.19 90 LEU A N 1
ATOM 677 C CA . LEU A 1 90 ? -11.904 -4.391 -7.474 1.00 98.19 90 LEU A CA 1
ATOM 678 C C . LEU A 1 90 ? -10.608 -3.609 -7.258 1.00 98.19 90 LEU A C 1
ATOM 680 O O . LEU A 1 90 ? -9.935 -3.267 -8.229 1.00 98.19 90 LEU A O 1
ATOM 684 N N . LEU A 1 91 ? -10.220 -3.348 -6.005 1.00 98.06 91 LEU A N 1
ATOM 685 C CA . LEU A 1 91 ? -8.977 -2.640 -5.707 1.00 98.06 91 LEU A CA 1
ATOM 686 C C . LEU A 1 91 ? -7.766 -3.431 -6.207 1.00 98.06 91 LEU A C 1
ATOM 688 O O . LEU A 1 91 ? -6.925 -2.864 -6.910 1.00 98.06 91 LEU A O 1
ATOM 692 N N . LYS A 1 92 ? -7.710 -4.739 -5.916 1.00 98.12 92 LYS A N 1
ATOM 693 C CA . LYS A 1 92 ? -6.658 -5.636 -6.424 1.00 98.12 92 LYS A CA 1
ATOM 694 C C . LYS A 1 92 ? -6.631 -5.654 -7.952 1.00 98.12 92 LYS A C 1
ATOM 696 O O . LYS A 1 92 ? -5.573 -5.445 -8.545 1.00 98.12 92 LYS A O 1
ATOM 701 N N . ALA A 1 93 ? -7.786 -5.826 -8.596 1.00 98.06 93 ALA A N 1
ATOM 702 C CA . ALA A 1 93 ? -7.894 -5.815 -10.054 1.00 98.06 93 ALA A CA 1
ATOM 703 C C . ALA A 1 93 ? -7.395 -4.489 -10.657 1.00 98.06 93 ALA A C 1
ATOM 705 O O . ALA A 1 93 ? -6.573 -4.498 -11.570 1.00 98.06 93 ALA A O 1
ATOM 706 N N . SER A 1 94 ? -7.798 -3.352 -10.087 1.00 98.06 94 SER A N 1
ATOM 707 C CA . SER A 1 94 ? -7.394 -2.022 -10.557 1.00 98.06 94 SER A CA 1
ATOM 708 C C . SER A 1 94 ? -5.886 -1.764 -10.427 1.00 98.06 94 SER A C 1
ATOM 710 O O . SER A 1 94 ? -5.284 -1.106 -11.281 1.00 98.06 94 SER A O 1
ATOM 712 N N . ALA A 1 95 ? -5.241 -2.329 -9.397 1.00 97.56 95 ALA A N 1
ATOM 713 C CA . ALA A 1 95 ? -3.789 -2.299 -9.269 1.00 97.56 95 ALA A CA 1
ATOM 714 C C . ALA A 1 95 ? -3.134 -3.080 -10.420 1.00 97.56 95 ALA A C 1
ATOM 716 O O . ALA A 1 95 ? -2.255 -2.546 -11.102 1.00 97.56 95 ALA A O 1
ATOM 717 N N . HIS A 1 96 ? -3.601 -4.301 -10.704 1.00 97.06 96 HIS A N 1
ATOM 718 C CA . HIS A 1 96 ? -3.123 -5.077 -11.853 1.00 97.06 96 HIS A CA 1
ATOM 719 C C . HIS A 1 96 ? -3.328 -4.336 -13.179 1.00 97.06 96 HIS A C 1
ATOM 721 O O . HIS A 1 96 ? -2.403 -4.291 -13.992 1.00 97.06 96 HIS A O 1
ATOM 727 N N . GLU A 1 97 ? -4.487 -3.709 -13.384 1.00 98.00 97 GLU A N 1
ATOM 728 C CA . GLU A 1 97 ? -4.777 -2.913 -14.579 1.00 98.00 97 GLU A CA 1
ATOM 729 C C . GLU A 1 97 ? -3.796 -1.752 -14.752 1.00 98.00 97 GLU A C 1
ATOM 731 O O . GLU A 1 97 ? -3.272 -1.560 -15.851 1.00 98.00 97 GLU A O 1
ATOM 736 N N . PHE A 1 98 ? -3.483 -1.01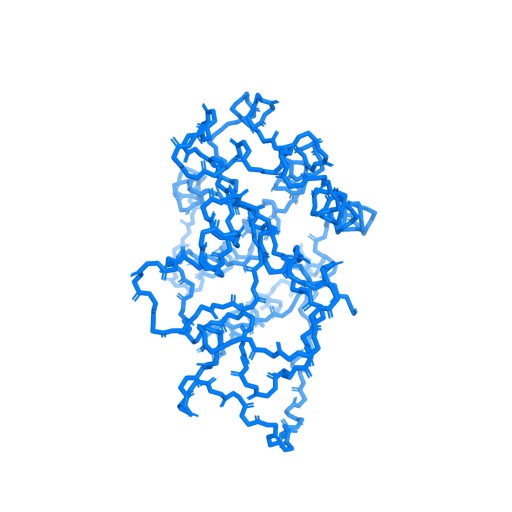7 -13.678 1.00 98.19 98 PHE A N 1
ATOM 737 C CA . PHE A 1 98 ? -2.468 0.038 -13.708 1.00 98.19 98 PHE A CA 1
ATOM 738 C C . PHE A 1 98 ? -1.092 -0.511 -14.118 1.00 98.19 98 PHE A C 1
ATOM 740 O O . PHE A 1 98 ? -0.472 0.003 -15.051 1.00 98.19 98 PHE A O 1
ATOM 747 N N . PHE A 1 99 ? -0.607 -1.580 -13.477 1.00 97.81 99 PHE A N 1
ATOM 748 C CA . PHE A 1 99 ? 0.732 -2.114 -13.767 1.00 97.81 99 PHE A CA 1
ATOM 749 C C . PHE A 1 99 ? 0.832 -2.825 -15.124 1.00 97.81 99 PHE A C 1
ATOM 751 O O . PHE A 1 99 ? 1.930 -2.876 -15.697 1.00 97.81 99 PHE A O 1
ATOM 758 N N . ALA A 1 100 ? -0.287 -3.317 -15.663 1.00 96.56 100 ALA A N 1
ATOM 759 C CA . ALA A 1 100 ? -0.393 -3.905 -16.998 1.00 96.56 100 ALA A CA 1
ATOM 760 C C . ALA A 1 100 ? -0.321 -2.872 -18.134 1.00 96.56 100 ALA A C 1
ATOM 762 O O . ALA A 1 100 ? -0.086 -3.251 -19.283 1.00 96.56 100 ALA A O 1
ATOM 763 N N . GLN A 1 101 ? -0.483 -1.576 -17.844 1.00 97.25 101 GLN A N 1
ATOM 764 C CA . GLN A 1 101 ? -0.333 -0.533 -18.856 1.00 97.25 101 GLN A CA 1
ATOM 765 C C . GLN A 1 101 ? 1.083 -0.499 -19.447 1.00 97.25 101 GLN A C 1
ATOM 767 O O . GLN A 1 101 ? 2.075 -0.851 -18.798 1.00 97.25 101 GLN A O 1
ATOM 772 N N . ALA A 1 102 ? 1.167 0.000 -20.684 1.00 95.06 102 ALA A N 1
ATOM 773 C CA . ALA A 1 102 ? 2.434 0.261 -21.353 1.00 95.06 102 ALA A CA 1
ATOM 774 C C . ALA A 1 102 ? 3.327 1.194 -20.503 1.00 95.06 102 ALA A C 1
ATOM 776 O O . ALA A 1 102 ? 2.793 2.099 -19.8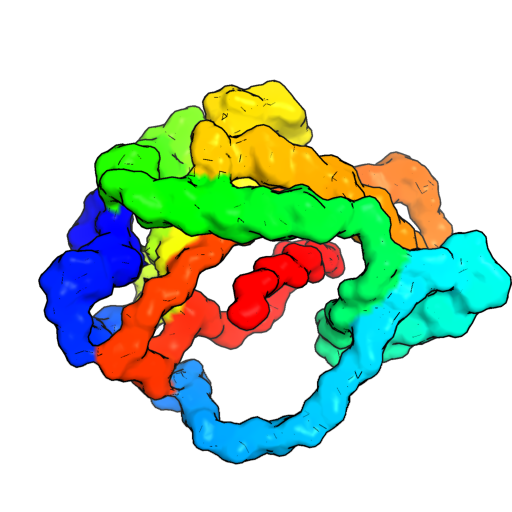46 1.00 95.06 102 ALA A O 1
ATOM 777 N N . PRO A 1 103 ? 4.661 1.002 -20.500 1.00 93.88 103 PRO A N 1
ATOM 778 C CA . PRO A 1 103 ? 5.590 1.799 -19.697 1.00 93.88 103 PRO A CA 1
ATOM 779 C C . PRO A 1 103 ? 5.378 3.308 -19.824 1.00 93.88 103 PRO A C 1
ATOM 781 O O . PRO A 1 103 ? 5.378 4.010 -18.818 1.00 93.88 103 PRO A O 1
ATOM 784 N N . GLU A 1 104 ? 5.086 3.807 -21.025 1.00 94.94 104 GLU A N 1
ATOM 785 C CA . GLU A 1 104 ? 4.906 5.235 -21.303 1.00 94.94 104 GLU A CA 1
ATOM 786 C C . GLU A 1 104 ? 3.709 5.823 -20.550 1.00 94.94 104 GLU A C 1
ATOM 788 O O . GLU A 1 104 ? 3.758 6.971 -20.116 1.00 94.94 104 GLU A O 1
ATOM 793 N N . LYS A 1 105 ? 2.646 5.032 -20.344 1.00 96.44 105 LYS A N 1
ATOM 794 C CA . LYS A 1 105 ? 1.454 5.454 -19.589 1.00 96.44 105 LYS A CA 1
ATOM 795 C C . LYS A 1 105 ? 1.700 5.512 -18.084 1.00 96.44 105 LYS A C 1
ATOM 797 O O . LYS A 1 105 ? 1.031 6.278 -17.402 1.00 96.44 105 LYS A O 1
ATOM 802 N N . LYS A 1 106 ? 2.651 4.730 -17.570 1.00 97.00 106 LYS A N 1
ATOM 803 C CA . LYS A 1 106 ? 3.043 4.737 -16.150 1.00 97.00 106 LYS A CA 1
ATOM 804 C C . LYS A 1 106 ? 4.127 5.779 -15.879 1.00 97.00 106 LYS A C 1
ATOM 806 O O . LYS A 1 106 ? 4.094 6.458 -14.856 1.00 97.00 106 LYS A O 1
ATOM 811 N N . ALA A 1 107 ? 5.050 5.956 -16.824 1.00 96.69 107 ALA A N 1
ATOM 812 C CA . ALA A 1 107 ? 6.190 6.860 -16.721 1.00 96.69 107 ALA A CA 1
ATOM 813 C C . ALA A 1 107 ? 5.791 8.335 -16.551 1.00 96.69 107 ALA A C 1
ATOM 815 O O . ALA A 1 107 ? 6.558 9.103 -15.973 1.00 96.69 107 ALA A O 1
ATOM 816 N N . ILE A 1 108 ? 4.578 8.731 -16.965 1.00 97.06 108 ILE A N 1
ATOM 817 C CA . ILE A 1 108 ? 4.057 10.082 -16.696 1.00 97.06 108 ILE A CA 1
ATOM 818 C C . ILE A 1 108 ? 3.949 10.391 -15.200 1.00 97.06 108 ILE A C 1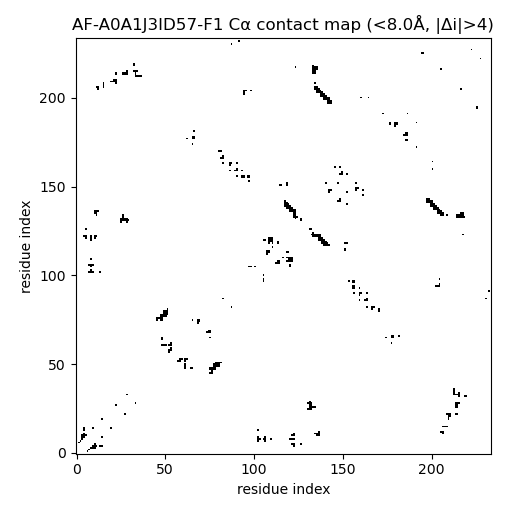
ATOM 820 O O . ILE A 1 108 ? 3.909 11.558 -14.847 1.00 97.06 108 ILE A O 1
ATOM 824 N N . TYR A 1 109 ? 3.910 9.377 -14.329 1.00 97.56 109 TYR A N 1
ATOM 825 C CA . TYR A 1 109 ? 3.840 9.535 -12.876 1.00 97.56 109 TYR A CA 1
ATOM 826 C C . TYR A 1 109 ? 5.213 9.437 -12.192 1.00 97.56 109 TYR A C 1
ATOM 828 O O . TYR A 1 109 ? 5.276 9.432 -10.963 1.00 97.56 109 TYR A O 1
ATOM 836 N N . LEU A 1 110 ? 6.323 9.353 -12.937 1.00 96.62 110 LEU A N 1
ATOM 837 C CA . LEU A 1 110 ? 7.662 9.422 -12.341 1.00 96.62 110 LEU A CA 1
ATOM 838 C C . LEU A 1 110 ? 7.842 10.752 -11.599 1.00 96.62 110 LEU A C 1
ATOM 840 O O . LEU A 1 110 ? 7.335 11.791 -12.021 1.00 96.62 110 LEU A O 1
ATOM 844 N N . LYS A 1 111 ? 8.586 10.727 -10.491 1.00 92.62 111 LYS A N 1
ATOM 845 C CA . LYS A 1 111 ? 8.721 11.849 -9.543 1.00 92.62 111 LYS A CA 1
ATOM 846 C C . LYS A 1 111 ? 9.058 13.192 -10.207 1.00 92.62 111 LYS A C 1
ATOM 848 O O . LYS A 1 111 ? 8.614 14.236 -9.739 1.00 92.62 111 LYS A O 1
ATOM 853 N N . GLU A 1 112 ? 9.867 13.165 -11.255 1.00 90.94 112 GLU A N 1
ATOM 854 C CA . GLU A 1 112 ? 10.421 14.330 -11.942 1.00 90.94 112 GLU A CA 1
ATOM 855 C C . GLU A 1 112 ? 9.435 14.975 -12.922 1.00 90.94 112 GLU A C 1
ATOM 857 O O . GLU A 1 112 ? 9.574 16.158 -13.226 1.00 90.94 112 GLU A O 1
ATOM 862 N N . VAL A 1 113 ? 8.462 14.208 -13.422 1.00 95.69 113 VAL A N 1
ATOM 863 C CA . VAL A 1 113 ? 7.538 14.629 -14.492 1.00 95.69 113 VAL A CA 1
ATOM 864 C C . VAL A 1 113 ? 6.065 14.509 -14.108 1.00 95.69 113 VAL A C 1
ATOM 866 O O . VAL A 1 113 ? 5.210 14.948 -14.875 1.00 95.69 113 VAL A O 1
ATOM 869 N N . SER A 1 114 ? 5.767 13.946 -12.932 1.00 96.88 114 SER A N 1
ATOM 870 C CA . SER A 1 114 ? 4.402 13.751 -12.454 1.00 96.88 114 SER A CA 1
ATOM 871 C C . SER A 1 114 ? 3.613 15.062 -12.477 1.00 96.88 114 SER A C 1
ATOM 873 O O . SER A 1 114 ? 4.087 16.063 -11.926 1.00 96.88 114 SER A O 1
ATOM 875 N N . PRO A 1 115 ? 2.393 15.075 -13.052 1.00 93.38 115 PRO A N 1
ATOM 876 C CA . PRO A 1 115 ? 1.533 16.256 -13.063 1.00 93.38 115 PRO A CA 1
ATOM 877 C C . PRO A 1 115 ? 1.208 16.791 -11.664 1.00 93.38 115 PRO A C 1
ATOM 879 O O . PRO A 1 115 ? 0.862 17.961 -11.522 1.00 93.38 115 PRO A O 1
ATOM 882 N N . SER A 1 116 ? 1.315 15.946 -10.634 1.00 96.06 116 SER A N 1
ATOM 883 C CA . SER A 1 116 ? 1.153 16.329 -9.236 1.00 96.06 116 SER A CA 1
ATOM 884 C C . SER A 1 116 ? 2.237 15.696 -8.375 1.00 96.06 116 SER A C 1
ATOM 886 O O . SER A 1 116 ? 2.501 14.498 -8.450 1.00 96.06 116 SER A O 1
ATOM 888 N N . LYS A 1 117 ? 2.815 16.487 -7.465 1.00 95.81 117 LYS A N 1
ATOM 889 C CA . LYS A 1 117 ? 3.787 16.000 -6.467 1.00 95.81 117 LYS A CA 1
ATOM 890 C C . LYS A 1 117 ? 3.178 14.998 -5.477 1.00 95.81 117 LYS A C 1
ATOM 892 O O . LYS A 1 117 ? 3.918 14.376 -4.721 1.00 95.81 117 LYS A O 1
ATOM 897 N N . LEU A 1 118 ? 1.849 14.878 -5.466 1.00 96.81 118 LEU A N 1
ATOM 898 C CA . LEU A 1 118 ? 1.081 13.973 -4.616 1.00 96.81 118 LEU A CA 1
ATOM 899 C C . LEU A 1 118 ? 1.012 12.549 -5.182 1.00 96.81 118 LEU A C 1
ATOM 901 O O . LEU A 1 118 ? 0.631 11.636 -4.457 1.00 96.81 118 LEU A O 1
ATOM 905 N N . VAL A 1 119 ? 1.373 12.345 -6.454 1.00 97.94 119 VAL A N 1
ATOM 906 C CA . VAL A 1 119 ? 1.330 11.034 -7.111 1.00 97.94 119 VAL A CA 1
ATOM 907 C C . VAL A 1 119 ? 2.714 10.683 -7.634 1.00 97.94 119 VAL A C 1
ATOM 909 O O . VAL A 1 119 ? 3.318 11.462 -8.372 1.00 97.94 119 VAL A O 1
ATOM 912 N N . LYS A 1 120 ? 3.218 9.507 -7.260 1.00 97.75 120 LYS A N 1
ATOM 913 C CA . LYS A 1 120 ? 4.542 9.024 -7.662 1.00 97.75 120 LYS A CA 1
ATOM 914 C C . LYS A 1 120 ? 4.487 7.553 -8.054 1.00 97.75 120 LYS A C 1
ATOM 916 O O . LYS A 1 120 ? 4.213 6.706 -7.214 1.00 97.75 120 LYS A O 1
ATOM 921 N N . TYR A 1 121 ? 4.832 7.252 -9.297 1.00 97.81 121 TYR A N 1
ATOM 922 C CA . TYR A 1 121 ? 5.197 5.919 -9.763 1.00 97.81 121 TYR A CA 1
ATOM 923 C C . TYR A 1 121 ? 6.714 5.737 -9.688 1.00 97.81 121 TYR A C 1
ATOM 925 O O . TYR A 1 121 ? 7.480 6.684 -9.896 1.00 97.81 121 TYR A O 1
ATOM 933 N N . GLY A 1 122 ? 7.159 4.519 -9.407 1.00 96.56 122 GLY A N 1
ATOM 934 C CA . GLY A 1 122 ? 8.565 4.165 -9.497 1.00 96.56 122 GLY A CA 1
ATOM 935 C C . GLY A 1 122 ? 8.837 2.704 -9.178 1.00 96.56 122 GLY A C 1
ATOM 936 O O . GLY A 1 122 ? 7.930 1.903 -8.961 1.00 96.56 122 GLY A O 1
ATOM 937 N N . THR A 1 123 ? 10.124 2.392 -9.114 1.00 94.38 123 THR A N 1
ATOM 938 C CA . THR A 1 123 ? 10.657 1.090 -8.710 1.00 94.38 123 THR A CA 1
ATOM 939 C C . THR A 1 123 ? 11.541 1.308 -7.507 1.00 94.38 123 THR A C 1
ATOM 941 O O . THR A 1 123 ? 12.389 2.195 -7.564 1.00 94.38 123 THR A O 1
ATOM 944 N N . SER A 1 124 ? 11.360 0.505 -6.459 1.00 89.69 124 SER A N 1
ATOM 945 C CA . SER A 1 124 ? 12.054 0.643 -5.172 1.00 89.69 124 SER A CA 1
ATOM 946 C C . SER A 1 124 ? 11.912 2.021 -4.500 1.00 89.69 124 SER A C 1
ATOM 948 O O . SER A 1 124 ? 11.438 3.002 -5.080 1.00 89.69 124 SER A O 1
ATOM 950 N N . PHE A 1 125 ? 12.270 2.130 -3.227 1.00 80.00 125 PHE A N 1
ATOM 951 C CA . PHE A 1 125 ? 11.949 3.322 -2.447 1.00 80.00 125 PHE A CA 1
ATOM 952 C C . PHE A 1 125 ? 12.743 4.563 -2.896 1.00 80.00 125 PHE A C 1
ATOM 954 O O . PHE A 1 125 ? 12.163 5.579 -3.313 1.00 80.00 125 PHE A O 1
ATOM 961 N N . VAL A 1 126 ? 14.074 4.475 -2.850 1.00 83.19 126 VAL A N 1
ATOM 962 C CA . VAL A 1 126 ? 15.029 5.498 -3.303 1.00 83.19 126 VAL A CA 1
ATOM 963 C C . VAL A 1 126 ? 16.224 4.811 -3.987 1.00 83.19 126 VAL A C 1
ATOM 965 O O . VAL A 1 126 ? 17.309 4.732 -3.397 1.00 83.19 126 VAL A O 1
ATOM 968 N N . PRO A 1 127 ? 16.062 4.348 -5.242 1.00 81.75 127 PRO A N 1
ATOM 969 C CA . PRO A 1 127 ? 17.071 3.562 -5.959 1.00 81.75 127 PRO A CA 1
ATOM 970 C C . PRO A 1 127 ? 18.471 4.175 -5.982 1.00 81.75 127 PRO A C 1
ATOM 972 O O . PRO A 1 127 ? 19.466 3.460 -5.980 1.00 81.75 127 PRO A O 1
ATOM 975 N N . GLU A 1 128 ? 18.574 5.506 -6.017 1.00 83.56 128 GLU A N 1
ATOM 976 C CA . GLU A 1 128 ? 19.854 6.217 -6.095 1.00 83.56 128 GLU A CA 1
ATOM 977 C C . GLU A 1 128 ? 20.666 6.151 -4.797 1.00 83.56 128 GLU A C 1
ATOM 979 O O . GLU A 1 128 ? 21.872 6.397 -4.815 1.00 83.56 128 GLU A O 1
ATOM 984 N N . LYS A 1 129 ? 20.010 5.886 -3.662 1.00 84.94 129 LYS A N 1
ATOM 985 C CA . LYS A 1 129 ? 20.639 5.827 -2.332 1.00 84.94 129 LYS A CA 1
ATOM 986 C C . LYS A 1 129 ? 20.761 4.401 -1.800 1.00 84.94 129 LYS A C 1
ATOM 988 O O . LYS A 1 129 ? 21.401 4.187 -0.771 1.00 84.94 129 LYS A O 1
ATOM 993 N N . GLU A 1 130 ? 20.134 3.444 -2.470 1.00 84.25 130 GLU A N 1
ATOM 994 C CA . GLU A 1 130 ? 20.103 2.048 -2.063 1.00 84.25 130 GLU A CA 1
ATOM 995 C C . GLU A 1 130 ? 21.394 1.320 -2.440 1.00 84.25 130 GLU A C 1
ATOM 997 O O . GLU A 1 130 ? 21.988 1.544 -3.494 1.00 84.25 130 GLU A O 1
ATOM 1002 N N . LYS A 1 131 ? 21.830 0.406 -1.567 1.00 84.94 131 LYS A N 1
ATOM 1003 C CA . LYS A 1 131 ? 22.960 -0.492 -1.860 1.00 84.94 131 LYS A CA 1
ATOM 1004 C C . LYS A 1 131 ? 22.570 -1.586 -2.857 1.00 84.94 131 LYS A C 1
ATOM 1006 O O . LYS A 1 131 ? 23.405 -2.008 -3.651 1.00 84.94 131 LYS A O 1
ATOM 1011 N N . ALA A 1 132 ? 21.322 -2.037 -2.780 1.00 90.81 132 ALA A N 1
ATOM 1012 C CA . ALA A 1 132 ? 20.686 -2.958 -3.704 1.00 90.81 132 ALA A CA 1
ATOM 1013 C C . ALA A 1 132 ? 19.207 -2.570 -3.820 1.00 90.81 132 ALA A C 1
ATOM 1015 O O . ALA A 1 132 ? 18.569 -2.273 -2.810 1.00 90.81 132 ALA A O 1
ATOM 1016 N N . ILE A 1 133 ? 18.701 -2.554 -5.047 1.00 93.12 133 ILE A N 1
ATOM 1017 C CA . ILE A 1 133 ? 17.349 -2.125 -5.399 1.00 93.12 133 ILE A CA 1
ATOM 1018 C C . ILE A 1 133 ? 16.353 -3.222 -5.006 1.00 93.12 133 ILE A C 1
ATOM 1020 O O . ILE A 1 133 ? 16.627 -4.413 -5.181 1.00 93.12 133 ILE A O 1
ATOM 1024 N N . GLU A 1 134 ? 15.194 -2.831 -4.485 1.00 94.50 134 GLU A N 1
ATOM 1025 C CA . GLU A 1 134 ? 14.097 -3.745 -4.170 1.00 94.50 134 GLU A CA 1
ATOM 1026 C C . GLU A 1 134 ? 13.409 -4.262 -5.442 1.00 94.50 134 GLU A C 1
ATOM 1028 O O . GLU A 1 134 ? 13.251 -3.553 -6.442 1.00 94.50 134 GLU A O 1
ATOM 1033 N N . TRP A 1 135 ? 12.952 -5.511 -5.397 1.00 95.94 135 TRP A N 1
ATOM 1034 C CA . TRP A 1 135 ? 12.224 -6.161 -6.482 1.00 95.94 135 TRP A CA 1
ATOM 1035 C C . TRP A 1 135 ? 10.734 -5.793 -6.449 1.00 95.94 135 TRP A C 1
ATOM 1037 O O . TRP A 1 135 ? 9.864 -6.634 -6.213 1.00 95.94 135 TRP A O 1
ATOM 1047 N N . LYS A 1 136 ? 10.441 -4.502 -6.629 1.00 96.56 136 LYS A N 1
ATOM 1048 C CA . LYS A 1 136 ? 9.088 -3.950 -6.509 1.00 96.56 136 LYS A CA 1
ATOM 1049 C C . LYS A 1 136 ? 8.887 -2.709 -7.367 1.00 96.56 136 LYS A C 1
ATOM 1051 O O . LYS A 1 136 ? 9.666 -1.758 -7.282 1.00 96.56 136 LYS A O 1
ATOM 1056 N N . ASP A 1 137 ? 7.776 -2.678 -8.094 1.00 97.88 137 ASP A N 1
ATOM 1057 C CA . ASP A 1 137 ? 7.209 -1.454 -8.661 1.00 97.88 137 ASP A CA 1
ATOM 1058 C C . ASP A 1 137 ? 6.082 -0.940 -7.755 1.00 97.88 137 ASP A C 1
ATOM 1060 O O . ASP A 1 137 ? 5.403 -1.720 -7.088 1.00 97.88 137 ASP A O 1
ATOM 1064 N N . TYR A 1 138 ? 5.865 0.371 -7.703 1.00 97.88 138 TYR A N 1
ATOM 1065 C CA . TYR A 1 138 ? 4.779 0.951 -6.914 1.00 97.88 138 TYR A CA 1
ATOM 1066 C C . TYR A 1 138 ? 4.212 2.210 -7.555 1.00 97.88 138 TYR A C 1
ATOM 1068 O O . TYR A 1 138 ? 4.909 2.930 -8.270 1.00 97.88 138 TYR A O 1
ATOM 1076 N N . VAL A 1 139 ? 2.961 2.512 -7.220 1.00 98.12 139 VAL A N 1
ATOM 1077 C CA . VAL A 1 139 ? 2.401 3.859 -7.325 1.00 98.12 139 VAL A CA 1
ATOM 1078 C C . VAL A 1 139 ? 1.916 4.306 -5.951 1.00 98.12 139 VAL A C 1
ATOM 1080 O O . VAL A 1 139 ? 1.193 3.590 -5.263 1.00 98.12 139 VAL A O 1
ATOM 1083 N N . SER A 1 140 ? 2.374 5.482 -5.542 1.00 97.69 140 SER A N 1
ATOM 1084 C CA . SER A 1 140 ? 2.053 6.134 -4.281 1.00 97.69 140 SER A CA 1
ATOM 1085 C C . SER A 1 140 ? 1.159 7.331 -4.550 1.00 97.69 140 SER A C 1
ATOM 1087 O O . SER A 1 140 ? 1.483 8.172 -5.392 1.00 97.69 140 SER A O 1
ATOM 1089 N N . MET A 1 141 ? 0.028 7.387 -3.856 1.00 98.06 141 MET A N 1
ATOM 1090 C CA . MET A 1 141 ? -1.016 8.387 -4.036 1.00 98.06 141 MET A CA 1
ATOM 1091 C C . MET A 1 141 ? -1.324 9.036 -2.688 1.00 98.06 141 MET A C 1
ATOM 1093 O O . MET A 1 141 ? -2.005 8.456 -1.840 1.00 98.06 141 MET A O 1
ATOM 1097 N N . LEU A 1 142 ? -0.793 10.239 -2.473 1.00 97.44 142 LEU A N 1
ATOM 1098 C CA . LEU A 1 142 ? -1.102 11.047 -1.301 1.00 97.44 142 LEU A CA 1
ATOM 1099 C C . LEU A 1 142 ? -2.500 11.651 -1.462 1.00 97.44 142 LEU A C 1
ATOM 1101 O O . LEU A 1 142 ? -2.808 12.274 -2.481 1.00 97.44 142 LEU A O 1
ATOM 1105 N N . TYR A 1 143 ? -3.340 11.471 -0.448 1.00 96.88 143 TYR A N 1
ATOM 1106 C CA . TYR A 1 143 ? -4.682 12.032 -0.408 1.00 96.88 143 TYR A CA 1
ATOM 1107 C C . TYR A 1 143 ? -4.684 13.340 0.386 1.00 96.88 143 TYR A C 1
ATOM 1109 O O . TYR A 1 143 ? -4.277 13.377 1.548 1.00 96.88 143 TYR A O 1
ATOM 1117 N N . THR A 1 144 ? -5.187 14.403 -0.237 1.00 94.94 144 THR A N 1
ATOM 1118 C CA . THR A 1 144 ? -5.416 15.710 0.399 1.00 94.94 144 THR A CA 1
ATOM 1119 C C . THR A 1 144 ? -6.901 16.061 0.391 1.00 94.94 144 THR A C 1
ATOM 1121 O O . THR A 1 144 ? -7.455 16.433 1.422 1.00 94.94 144 THR A O 1
ATOM 1124 N N . ASN A 1 145 ? -7.557 15.915 -0.760 1.00 95.06 145 ASN A N 1
ATOM 1125 C CA . ASN A 1 145 ? -8.997 16.052 -0.946 1.00 95.06 145 ASN A CA 1
ATOM 1126 C C . ASN A 1 145 ? -9.451 15.294 -2.208 1.00 95.06 145 ASN A C 1
ATOM 1128 O O . ASN A 1 145 ? -8.631 14.918 -3.048 1.00 95.06 145 ASN A O 1
ATOM 1132 N N . ASP A 1 146 ? -10.765 15.115 -2.351 1.00 96.88 146 ASP A N 1
ATOM 1133 C CA . ASP A 1 146 ? -11.375 14.421 -3.490 1.00 96.88 146 ASP A CA 1
ATOM 1134 C C . ASP A 1 146 ? -11.035 15.051 -4.845 1.00 96.88 146 ASP A C 1
ATOM 1136 O O . ASP A 1 146 ? -10.811 14.325 -5.806 1.00 96.88 146 ASP A O 1
ATOM 1140 N N . SER A 1 147 ? -10.977 16.384 -4.942 1.00 97.19 147 SER A N 1
ATOM 1141 C CA . SER A 1 147 ? -10.701 17.070 -6.211 1.00 97.19 147 SER A CA 1
ATOM 1142 C C . SER A 1 147 ? -9.297 16.751 -6.721 1.00 97.19 147 SER A C 1
ATOM 1144 O O . SER A 1 147 ? -9.131 16.404 -7.888 1.00 97.19 147 SER A O 1
ATOM 1146 N N . GLU A 1 148 ? -8.295 16.812 -5.843 1.00 96.44 148 GLU A N 1
ATOM 1147 C CA . GLU A 1 148 ? -6.909 16.456 -6.166 1.00 96.44 148 GLU A CA 1
ATOM 1148 C C . GLU A 1 148 ? -6.792 14.981 -6.568 1.00 96.44 148 GLU A C 1
ATOM 1150 O O . GLU A 1 148 ? -6.138 14.658 -7.562 1.00 96.44 148 GLU A O 1
ATOM 1155 N N . ALA A 1 149 ? -7.469 14.084 -5.842 1.00 97.25 149 ALA A N 1
ATOM 1156 C CA . ALA A 1 149 ? -7.489 12.661 -6.170 1.00 97.25 149 ALA A CA 1
ATOM 1157 C C . ALA A 1 149 ? -8.133 12.406 -7.544 1.00 97.25 149 ALA A C 1
ATOM 1159 O O . ALA A 1 149 ? -7.532 11.760 -8.404 1.00 97.25 149 ALA A O 1
ATOM 1160 N N . LEU A 1 150 ? -9.317 12.973 -7.792 1.00 97.31 150 LEU A N 1
ATOM 1161 C CA . LEU A 1 150 ? -10.060 12.814 -9.046 1.00 97.31 150 LEU A CA 1
ATOM 1162 C C . LEU A 1 150 ? -9.310 13.391 -10.259 1.00 97.31 150 LEU A C 1
ATOM 1164 O O . LEU A 1 150 ? -9.400 12.855 -11.370 1.00 97.31 150 LEU A O 1
ATOM 1168 N N . GLN A 1 151 ? -8.547 14.462 -10.047 1.00 97.31 151 GLN A N 1
ATOM 1169 C CA . GLN A 1 151 ? -7.776 15.126 -11.092 1.00 97.31 151 GLN A CA 1
ATOM 1170 C C . GLN A 1 151 ? -6.453 14.416 -11.405 1.00 97.31 151 GLN A C 1
ATOM 1172 O O . GLN A 1 151 ? -6.056 14.375 -12.572 1.00 97.31 151 GLN A O 1
ATOM 1177 N N . HIS A 1 152 ? -5.757 13.881 -10.396 1.00 97.25 152 HIS A N 1
ATOM 1178 C CA . HIS A 1 152 ? -4.355 13.478 -10.548 1.00 97.25 152 HIS A CA 1
ATOM 1179 C C . HIS A 1 152 ? -4.063 11.992 -10.357 1.00 97.25 152 HIS A C 1
ATOM 1181 O O . HIS A 1 152 ? -3.040 11.528 -10.866 1.00 97.25 152 HIS A O 1
ATOM 1187 N N . TRP A 1 153 ? -4.900 11.232 -9.648 1.00 98.12 153 TRP A N 1
ATOM 1188 C CA . TRP A 1 153 ? -4.646 9.799 -9.477 1.00 98.12 153 TRP A CA 1
ATOM 1189 C C . TRP A 1 153 ? -4.814 9.042 -10.806 1.00 98.12 153 TRP A C 1
ATOM 1191 O O . TRP A 1 153 ? -5.591 9.470 -11.668 1.00 98.12 153 TRP A O 1
ATOM 1201 N N . PRO A 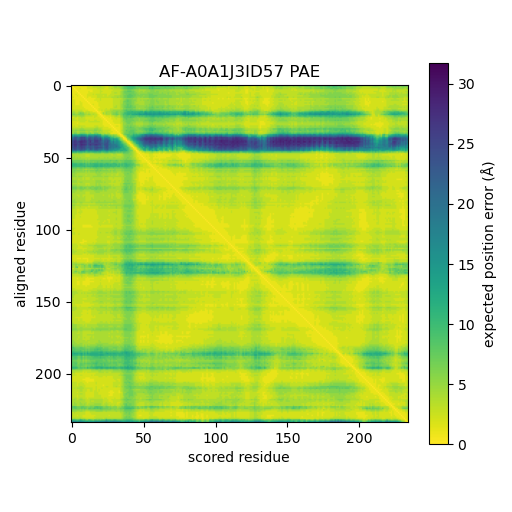1 154 ? -4.101 7.916 -11.004 1.00 97.81 154 PRO A N 1
ATOM 1202 C CA . PRO A 1 154 ? -4.163 7.163 -12.248 1.00 97.81 154 PRO A CA 1
ATOM 1203 C C . PRO A 1 154 ? -5.565 6.641 -12.527 1.00 97.81 154 PRO A C 1
ATOM 1205 O O . PRO A 1 154 ? -6.146 5.929 -11.714 1.00 97.81 154 PRO A O 1
ATOM 1208 N N . GLN A 1 155 ? -6.088 6.949 -13.714 1.00 96.44 155 GLN A N 1
ATOM 1209 C CA . GLN A 1 155 ? -7.453 6.589 -14.099 1.00 96.44 155 GLN A CA 1
ATOM 1210 C C . GLN A 1 155 ? -7.815 5.104 -13.873 1.00 96.44 155 GLN A C 1
ATOM 1212 O O . GLN A 1 155 ? -8.929 4.890 -13.403 1.00 96.44 155 GLN A O 1
ATOM 1217 N N . PRO A 1 156 ? -6.934 4.103 -14.116 1.00 97.00 156 PRO A N 1
ATOM 1218 C CA . PRO A 1 156 ? -7.285 2.696 -13.895 1.00 97.00 156 PRO A CA 1
ATOM 1219 C C . PRO A 1 156 ? -7.687 2.362 -12.457 1.00 97.00 156 PRO A C 1
ATOM 1221 O O . PRO A 1 156 ? -8.509 1.483 -12.243 1.00 97.00 156 PRO A O 1
ATOM 1224 N N . CYS A 1 157 ? -7.121 3.056 -11.467 1.00 97.50 157 CYS A N 1
ATOM 1225 C CA . CYS A 1 157 ? -7.328 2.736 -10.056 1.00 97.50 157 CYS A CA 1
ATOM 1226 C C . CYS A 1 157 ? -7.931 3.870 -9.229 1.00 97.50 157 CYS A C 1
ATOM 1228 O O . CYS A 1 157 ? -8.288 3.655 -8.076 1.00 97.50 157 CYS A O 1
ATOM 1230 N N . ARG A 1 158 ? -8.075 5.065 -9.804 1.00 98.12 158 ARG A N 1
ATOM 1231 C CA . ARG A 1 158 ? -8.474 6.288 -9.103 1.00 98.12 158 ARG A CA 1
ATOM 1232 C C . ARG A 1 158 ? -9.759 6.147 -8.300 1.00 98.12 158 ARG A C 1
ATOM 1234 O O . ARG A 1 158 ? -9.749 6.405 -7.101 1.00 98.12 158 ARG A O 1
ATOM 1241 N N . ASP A 1 159 ? -10.851 5.784 -8.966 1.00 98.25 159 ASP A N 1
ATOM 1242 C CA . ASP A 1 159 ? -12.182 5.844 -8.360 1.00 98.25 159 ASP A CA 1
ATOM 1243 C C . ASP A 1 159 ? -12.321 4.752 -7.280 1.00 98.25 159 ASP A C 1
ATOM 1245 O O . ASP A 1 159 ? -12.737 5.034 -6.157 1.00 98.25 159 ASP A O 1
ATOM 1249 N N . VAL A 1 160 ? -11.823 3.545 -7.573 1.00 98.25 160 VAL A N 1
ATOM 1250 C CA . VAL A 1 160 ? -11.801 2.402 -6.645 1.00 98.25 160 VAL A CA 1
ATOM 1251 C C . VAL A 1 160 ? -10.883 2.654 -5.444 1.00 98.25 160 VAL A C 1
ATOM 1253 O O . VAL A 1 160 ? -11.253 2.363 -4.309 1.00 98.25 160 VAL A O 1
ATOM 1256 N N . ALA A 1 161 ? -9.696 3.233 -5.653 1.00 98.31 161 ALA A N 1
ATOM 1257 C CA . ALA A 1 161 ? -8.781 3.576 -4.565 1.00 98.31 161 ALA A CA 1
ATOM 1258 C C . ALA A 1 161 ? -9.356 4.665 -3.655 1.00 98.31 161 ALA A C 1
ATOM 1260 O O . ALA A 1 161 ? -9.157 4.617 -2.440 1.00 98.31 161 ALA A O 1
ATOM 1261 N N . LEU A 1 162 ? -10.066 5.642 -4.226 1.00 98.12 162 LEU A N 1
ATOM 1262 C CA . LEU A 1 162 ? -10.709 6.705 -3.460 1.00 98.12 162 LEU A CA 1
ATOM 1263 C C . LEU A 1 162 ? -11.868 6.154 -2.624 1.00 98.12 162 LEU A C 1
ATOM 1265 O O . LEU A 1 162 ? -11.998 6.500 -1.449 1.00 98.12 162 LEU A O 1
ATOM 1269 N N . GLU A 1 163 ? -12.680 5.273 -3.204 1.00 98.12 163 GLU A N 1
ATOM 1270 C CA . GLU A 1 163 ? -13.750 4.583 -2.487 1.00 98.12 163 GLU A CA 1
ATOM 1271 C C . GLU A 1 163 ? -13.196 3.689 -1.372 1.00 98.12 163 GLU A C 1
ATOM 1273 O O . GLU A 1 163 ? -13.663 3.771 -0.237 1.00 98.12 163 GLU A O 1
ATOM 1278 N N . PHE A 1 164 ? -12.146 2.909 -1.642 1.00 97.94 164 PHE A N 1
ATOM 1279 C CA . PHE A 1 164 ? -11.467 2.107 -0.624 1.00 97.94 164 PHE A CA 1
ATOM 1280 C C . PHE A 1 164 ? -10.921 2.964 0.520 1.00 97.94 164 PHE A C 1
ATOM 1282 O O . PHE A 1 164 ? -11.134 2.637 1.691 1.00 97.94 164 PHE A O 1
ATOM 1289 N N . LEU A 1 165 ? -10.251 4.079 0.207 1.00 97.00 165 LEU A N 1
ATOM 1290 C CA . LEU A 1 165 ? -9.738 4.990 1.226 1.00 97.00 165 LEU A CA 1
ATOM 1291 C C . LEU A 1 165 ? -10.881 5.478 2.116 1.00 97.00 165 LEU A C 1
ATOM 1293 O O . LEU A 1 165 ? -10.768 5.403 3.332 1.00 97.00 165 LEU A O 1
ATOM 1297 N N . LYS A 1 166 ? -12.004 5.909 1.534 1.00 95.25 166 LYS A N 1
ATOM 1298 C CA . LYS A 1 166 ? -13.160 6.404 2.296 1.00 95.25 166 LYS A CA 1
ATOM 1299 C C . LYS A 1 166 ? -13.820 5.315 3.137 1.00 95.25 166 LYS A C 1
ATOM 1301 O O . LYS A 1 166 ? -14.059 5.542 4.320 1.00 95.25 166 LYS A O 1
ATOM 1306 N N . SER A 1 167 ? -14.068 4.143 2.560 1.00 95.81 167 SER A N 1
ATOM 1307 C CA . SER A 1 167 ? -14.718 3.024 3.252 1.00 95.81 167 SER A CA 1
ATOM 1308 C C . SER A 1 167 ? -13.851 2.432 4.364 1.00 95.81 167 SER A C 1
ATOM 1310 O O . SER A 1 167 ? -14.377 1.969 5.371 1.00 95.81 167 SER A O 1
ATOM 1312 N N . SER A 1 168 ? -12.522 2.478 4.232 1.00 95.81 168 SER A N 1
ATOM 1313 C CA . SER A 1 168 ? -11.610 2.007 5.283 1.00 95.81 168 SER A CA 1
ATOM 1314 C C . SER A 1 168 ? -11.461 2.990 6.448 1.00 95.81 168 SER A C 1
ATOM 1316 O O . SER A 1 168 ? -11.115 2.559 7.548 1.00 95.81 168 SER A O 1
ATOM 1318 N N . MET A 1 169 ? -11.767 4.283 6.267 1.00 93.75 169 MET A N 1
ATOM 1319 C CA . MET A 1 169 ? -11.590 5.289 7.324 1.00 93.75 169 MET A CA 1
ATOM 1320 C C . MET A 1 169 ? -12.364 4.973 8.600 1.00 93.75 169 MET A C 1
ATOM 1322 O O . MET A 1 169 ? -11.843 5.214 9.686 1.00 93.75 169 MET A O 1
ATOM 1326 N N . GLU A 1 170 ? -13.580 4.445 8.484 1.00 92.31 170 GLU A N 1
ATOM 1327 C CA . GLU A 1 170 ? -14.407 4.132 9.651 1.00 92.31 170 GLU A CA 1
ATOM 1328 C C . GLU A 1 170 ? -13.792 3.007 10.490 1.00 92.31 170 GLU A C 1
ATOM 1330 O O . GLU A 1 170 ? -13.669 3.116 11.708 1.00 92.31 170 GLU A O 1
ATOM 1335 N N . MET A 1 171 ? -13.298 1.959 9.827 1.00 95.06 171 MET A N 1
ATOM 1336 C CA . MET A 1 171 ? -12.549 0.889 10.482 1.00 95.06 171 MET A CA 1
ATOM 1337 C C . MET A 1 171 ? -11.307 1.440 11.196 1.00 95.06 171 MET A C 1
ATOM 1339 O O . MET A 1 171 ? -11.069 1.111 12.356 1.00 95.06 171 MET A O 1
ATOM 1343 N N . VAL A 1 172 ? -10.521 2.288 10.523 1.00 95.75 172 VAL A N 1
ATOM 1344 C CA . VAL A 1 172 ? -9.296 2.859 11.104 1.00 95.75 172 VAL A CA 1
ATOM 1345 C C . VAL A 1 172 ? -9.620 3.734 12.316 1.00 95.75 172 VAL A C 1
ATOM 1347 O O . VAL A 1 172 ? -8.926 3.627 13.323 1.00 95.75 172 VAL A O 1
ATOM 1350 N N . LYS A 1 173 ? -10.678 4.557 12.260 1.00 94.50 173 LYS A N 1
ATOM 1351 C CA . LYS A 1 173 ? -11.126 5.380 13.397 1.00 94.50 173 LYS A CA 1
ATOM 1352 C C . LYS A 1 173 ? -11.409 4.521 14.622 1.00 94.50 173 LYS A C 1
ATOM 1354 O O . LYS A 1 173 ? -10.796 4.750 15.656 1.00 94.50 173 LYS A O 1
ATOM 1359 N N . ARG A 1 174 ? -12.242 3.488 14.474 1.00 94.44 174 ARG A N 1
ATOM 1360 C CA . ARG A 1 174 ? -12.625 2.584 15.573 1.00 94.44 174 ARG A CA 1
ATOM 1361 C C . ARG A 1 174 ? -11.409 1.911 16.219 1.00 94.44 174 ARG A C 1
ATOM 1363 O O . ARG A 1 174 ? -11.315 1.834 17.439 1.00 94.44 174 ARG A O 1
ATOM 1370 N N . VAL A 1 175 ? -10.438 1.470 15.414 1.00 96.38 175 VAL A N 1
ATOM 1371 C CA . VAL A 1 175 ? -9.179 0.892 15.924 1.00 96.38 175 VAL A CA 1
ATOM 1372 C C . VAL A 1 175 ? -8.344 1.937 16.670 1.00 96.38 175 VAL A C 1
ATOM 1374 O O . VAL A 1 175 ? -7.826 1.659 17.749 1.00 96.38 175 VAL A O 1
ATOM 1377 N N . VAL A 1 176 ? -8.219 3.147 16.122 1.00 95.62 176 VAL A N 1
ATOM 1378 C CA . VAL A 1 176 ? -7.476 4.239 16.762 1.00 95.62 176 VAL A CA 1
ATOM 1379 C C . VAL A 1 176 ? -8.121 4.656 18.084 1.00 95.62 176 VAL A C 1
ATOM 1381 O O . VAL A 1 176 ? -7.397 4.871 19.051 1.00 95.62 176 VAL A O 1
ATOM 1384 N N . GLU A 1 177 ? -9.449 4.738 18.162 1.00 95.00 177 GLU A N 1
ATOM 1385 C CA . GLU A 1 177 ? -10.169 5.058 19.403 1.00 95.00 177 GLU A CA 1
ATOM 1386 C C . GLU A 1 177 ? -9.826 4.067 20.511 1.00 95.00 177 GLU A C 1
ATOM 1388 O O . GLU A 1 177 ? -9.382 4.490 21.574 1.00 95.00 177 GLU A O 1
ATOM 1393 N N . VAL A 1 178 ? -9.910 2.765 20.230 1.00 96.62 178 VAL A N 1
ATOM 1394 C CA . VAL A 1 178 ? -9.538 1.705 21.182 1.00 96.62 178 VAL A CA 1
ATOM 1395 C C . VAL A 1 178 ? -8.107 1.880 21.696 1.00 96.62 178 VAL A C 1
ATOM 1397 O O . VAL A 1 178 ? -7.861 1.832 22.902 1.00 96.62 178 VAL A O 1
ATOM 1400 N N . LEU A 1 179 ? -7.151 2.106 20.790 1.00 96.19 179 LEU A N 1
ATOM 1401 C CA . LEU A 1 179 ? -5.741 2.269 21.157 1.00 96.19 179 LEU A CA 1
ATOM 1402 C C . LEU A 1 179 ? -5.511 3.523 22.013 1.00 96.19 179 LEU A C 1
ATOM 1404 O O . LEU A 1 179 ? -4.686 3.510 22.927 1.00 96.19 179 LEU A O 1
ATOM 1408 N N . MET A 1 180 ? -6.236 4.604 21.731 1.00 95.31 180 MET A N 1
ATOM 1409 C CA . MET A 1 180 ? -6.101 5.878 22.440 1.00 95.31 180 MET A CA 1
ATOM 1410 C C . MET A 1 180 ? -6.779 5.840 23.810 1.00 95.31 180 MET A C 1
ATOM 1412 O O . MET A 1 180 ? -6.214 6.323 24.793 1.00 95.31 180 MET A O 1
ATOM 1416 N N . GLU A 1 181 ? -7.938 5.193 23.913 1.00 94.44 181 GLU A N 1
ATOM 1417 C CA . GLU A 1 181 ? -8.618 4.970 25.188 1.00 94.44 181 GLU A CA 1
ATOM 1418 C C . GLU A 1 181 ? -7.767 4.128 26.142 1.00 94.44 181 GLU A C 1
AT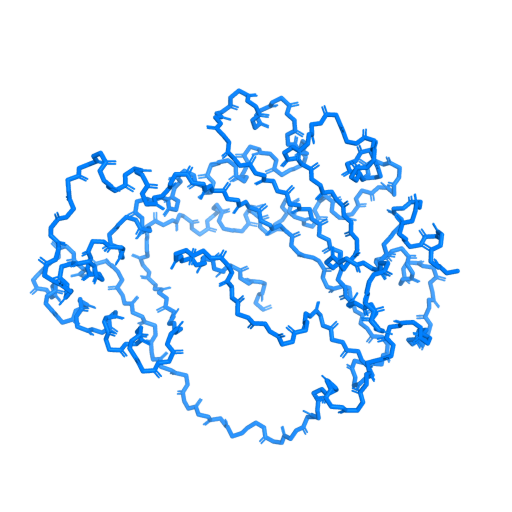OM 1420 O O . GLU A 1 181 ? -7.698 4.446 27.332 1.00 94.44 181 GLU A O 1
ATOM 1425 N N . ASN A 1 182 ? -7.046 3.124 25.630 1.00 94.75 182 ASN A N 1
ATOM 1426 C CA . ASN A 1 182 ? -6.128 2.314 26.436 1.00 94.75 182 ASN A CA 1
ATOM 1427 C C . ASN A 1 182 ? -5.007 3.144 27.083 1.00 94.75 182 ASN A C 1
ATOM 1429 O O . ASN A 1 182 ? -4.628 2.894 28.225 1.00 94.75 182 ASN A O 1
ATOM 1433 N N . VAL A 1 183 ? -4.514 4.180 26.396 1.00 93.94 183 VAL A N 1
ATOM 1434 C CA . VAL A 1 183 ? -3.520 5.116 26.954 1.00 93.94 183 VAL A CA 1
ATOM 1435 C C . VAL A 1 183 ? -4.157 6.273 27.740 1.00 93.94 183 VAL A C 1
ATOM 1437 O O . VAL A 1 183 ? -3.484 7.249 28.071 1.00 93.94 183 VAL A O 1
ATOM 1440 N N . GLY A 1 184 ? -5.451 6.177 28.064 1.00 93.94 184 GLY A N 1
ATOM 1441 C CA . GLY A 1 184 ? -6.183 7.161 28.864 1.00 93.94 184 GLY A CA 1
ATOM 1442 C C . GLY A 1 184 ? -6.564 8.433 28.104 1.00 93.94 184 GLY A C 1
ATOM 1443 O O . GLY A 1 184 ? -6.879 9.448 28.729 1.00 93.94 184 GLY A O 1
ATOM 1444 N N . VAL A 1 185 ? -6.532 8.406 26.769 1.00 93.69 185 VAL A N 1
ATOM 1445 C CA . VAL A 1 185 ? -6.853 9.550 25.911 1.00 93.69 185 VAL A CA 1
ATOM 1446 C C . VAL A 1 185 ? -8.179 9.310 25.206 1.00 93.69 185 VAL A C 1
ATOM 1448 O O . VAL A 1 185 ? -8.278 8.522 24.272 1.00 93.69 185 VAL A O 1
ATOM 1451 N N . ARG A 1 186 ? -9.202 10.075 25.591 1.00 90.38 186 ARG A N 1
ATOM 1452 C CA . ARG A 1 186 ? -10.435 10.161 24.809 1.00 90.38 186 ARG A CA 1
ATOM 1453 C C . ARG A 1 186 ? -10.239 11.159 23.672 1.00 90.38 186 ARG A C 1
ATOM 1455 O O . ARG A 1 186 ? -9.970 12.336 23.923 1.00 90.38 186 ARG A O 1
ATOM 1462 N N . LEU A 1 187 ? -10.350 10.693 22.433 1.00 88.81 187 LEU A N 1
ATOM 1463 C CA . LEU A 1 187 ? -10.232 11.556 21.264 1.00 88.81 187 LEU A CA 1
ATOM 1464 C C . LEU A 1 187 ? -11.559 12.253 20.970 1.00 88.81 187 LEU A C 1
ATOM 1466 O O . LEU A 1 187 ? -12.592 11.620 20.796 1.00 88.81 187 LEU A O 1
ATOM 1470 N N . GLU A 1 188 ? -11.508 13.577 20.888 1.00 91.12 188 GLU A N 1
ATOM 1471 C CA . GLU A 1 188 ? -12.553 14.368 20.245 1.00 91.12 188 GLU A CA 1
ATOM 1472 C C . GLU A 1 188 ? -12.325 14.376 18.727 1.00 91.12 188 GLU A C 1
ATOM 1474 O O . GLU A 1 188 ? -11.203 14.165 18.253 1.00 91.12 188 GLU A O 1
ATOM 1479 N N . GLU A 1 189 ? -13.378 14.658 17.961 1.00 87.31 189 GLU A N 1
ATOM 1480 C CA . GLU A 1 189 ? -13.370 14.553 16.498 1.00 87.31 189 GLU A CA 1
ATOM 1481 C C . GLU A 1 189 ? -12.244 15.368 15.835 1.00 87.31 189 GLU A C 1
ATOM 1483 O O . GLU A 1 189 ? -11.570 14.881 14.928 1.00 87.31 189 GLU A O 1
ATOM 1488 N N . GLU A 1 190 ? -11.964 16.579 16.323 1.00 89.62 190 GLU A N 1
ATOM 1489 C CA . GLU A 1 190 ? -10.880 17.419 15.798 1.00 89.62 190 GLU A CA 1
ATOM 1490 C C . GLU A 1 190 ? -9.498 16.768 15.984 1.00 89.62 190 GLU A C 1
ATOM 1492 O O . GLU A 1 190 ? -8.681 16.750 15.059 1.00 89.62 190 GLU A O 1
ATOM 1497 N N . ARG A 1 191 ? -9.245 16.165 17.153 1.00 89.19 191 ARG A N 1
ATOM 1498 C CA . ARG A 1 191 ? -7.977 15.472 17.437 1.00 89.19 191 ARG A CA 1
ATOM 1499 C C . ARG A 1 191 ? -7.844 14.190 16.626 1.00 89.19 191 ARG A C 1
ATOM 1501 O O . ARG A 1 191 ? -6.756 13.915 16.121 1.00 89.19 191 ARG A O 1
ATOM 1508 N N . MET A 1 192 ? -8.938 13.445 16.465 1.00 89.81 192 MET A N 1
ATOM 1509 C CA . MET A 1 192 ? -8.986 12.274 15.588 1.00 89.81 192 MET A CA 1
ATOM 1510 C C . MET A 1 192 ? -8.614 12.659 14.153 1.00 89.81 192 MET A C 1
ATOM 1512 O O . MET A 1 192 ? -7.723 12.063 13.549 1.00 89.81 192 MET A O 1
ATOM 1516 N N . ASN A 1 193 ? -9.232 13.717 13.626 1.00 87.12 193 ASN A N 1
ATOM 1517 C CA . ASN A 1 193 ? -8.948 14.212 12.282 1.00 87.12 193 ASN A CA 1
ATOM 1518 C C . ASN A 1 193 ? -7.493 14.681 12.128 1.00 87.12 193 ASN A C 1
ATOM 1520 O O . ASN A 1 193 ? -6.897 14.454 11.076 1.00 87.12 193 ASN A O 1
ATOM 1524 N N . GLY A 1 194 ? -6.907 15.279 13.171 1.00 87.50 194 GLY A N 1
ATOM 1525 C CA . GLY A 1 194 ? -5.489 15.644 13.205 1.00 87.50 194 GLY A CA 1
ATOM 1526 C C . GLY A 1 194 ? -4.551 14.434 13.144 1.00 87.50 194 GLY A C 1
ATOM 1527 O O . GLY A 1 194 ? -3.628 14.417 12.329 1.00 87.50 194 GLY A O 1
ATOM 1528 N N . LEU A 1 195 ? -4.812 13.398 13.949 1.00 86.38 195 LEU A N 1
ATOM 1529 C CA . LEU A 1 195 ? -4.034 12.149 13.954 1.00 86.38 195 LEU A CA 1
ATOM 1530 C C . LEU A 1 195 ? -4.111 11.418 12.612 1.00 86.38 195 LEU A C 1
ATOM 1532 O O . LEU A 1 195 ? -3.109 10.918 12.105 1.00 86.38 195 LEU A O 1
ATOM 1536 N N . MET A 1 196 ? -5.290 11.427 11.996 1.00 86.88 196 MET A N 1
ATOM 1537 C CA . MET A 1 196 ? -5.530 10.845 10.678 1.00 86.88 196 MET A CA 1
ATOM 1538 C C . MET A 1 196 ? -5.256 11.827 9.531 1.00 86.88 196 MET A C 1
ATOM 1540 O O . MET A 1 196 ? -5.711 11.595 8.409 1.00 86.88 196 MET A O 1
ATOM 1544 N N . GLY A 1 197 ? -4.584 12.953 9.782 1.00 85.75 197 GLY A N 1
ATOM 1545 C CA . GLY A 1 197 ? -4.538 14.081 8.847 1.00 85.75 197 GLY A CA 1
ATOM 1546 C C . GLY A 1 197 ? -3.920 13.730 7.494 1.00 85.75 197 GLY A C 1
ATOM 1547 O O . GLY A 1 197 ? -4.464 14.091 6.452 1.00 85.75 197 GLY A O 1
ATOM 1548 N N . THR A 1 198 ? -2.827 12.964 7.497 1.00 90.88 198 THR A N 1
ATOM 1549 C CA . THR A 1 198 ? -2.149 12.519 6.271 1.00 90.88 198 THR A CA 1
ATOM 1550 C C . THR A 1 198 ? -2.565 11.098 5.921 1.00 90.88 198 THR A C 1
ATOM 1552 O O . THR A 1 198 ? -2.434 10.196 6.743 1.00 90.88 198 THR A O 1
ATOM 1555 N N . LYS A 1 199 ? -3.037 10.891 4.689 1.00 94.88 199 LYS A N 1
ATOM 1556 C CA . LYS A 1 199 ? -3.460 9.581 4.183 1.00 94.88 199 LYS A CA 1
ATOM 1557 C C . LYS A 1 199 ? -2.764 9.299 2.864 1.00 94.88 199 LYS A C 1
ATOM 1559 O O . LYS A 1 199 ? -2.608 10.196 2.035 1.00 94.88 199 LYS A O 1
ATOM 1564 N N . MET A 1 200 ? -2.356 8.057 2.665 1.00 95.94 200 MET A N 1
ATOM 1565 C CA . MET A 1 200 ? -1.642 7.630 1.471 1.00 95.94 200 MET A CA 1
ATOM 1566 C C . MET A 1 200 ? -2.108 6.236 1.078 1.00 95.94 200 MET A C 1
ATOM 1568 O O . MET A 1 200 ? -2.220 5.363 1.934 1.00 95.94 200 MET A O 1
ATOM 1572 N N . VAL A 1 201 ? -2.342 6.030 -0.216 1.00 97.56 201 VAL A N 1
ATOM 1573 C CA . VAL A 1 201 ? -2.578 4.704 -0.792 1.00 97.56 201 VAL A CA 1
ATOM 1574 C C . VAL A 1 201 ? -1.360 4.333 -1.625 1.00 97.56 201 VAL A C 1
ATOM 1576 O O . VAL A 1 201 ? -1.006 5.042 -2.568 1.00 97.56 201 VAL A O 1
ATOM 1579 N N . ASN A 1 202 ? -0.717 3.222 -1.273 1.00 96.94 202 ASN A N 1
ATOM 1580 C CA . ASN A 1 202 ? 0.366 2.641 -2.057 1.00 96.94 202 ASN A CA 1
ATOM 1581 C C . ASN A 1 202 ? -0.133 1.353 -2.703 1.00 96.94 202 ASN A C 1
ATOM 1583 O O . ASN A 1 202 ? -0.518 0.420 -2.003 1.00 96.94 202 ASN A O 1
ATOM 1587 N N . MET A 1 203 ? -0.082 1.289 -4.030 1.00 97.81 203 MET A N 1
ATOM 1588 C CA . MET A 1 203 ? -0.248 0.035 -4.759 1.00 97.81 203 MET A CA 1
ATOM 1589 C C . MET A 1 203 ? 1.136 -0.502 -5.081 1.00 97.81 203 MET A C 1
ATOM 1591 O O . MET A 1 203 ? 1.930 0.185 -5.723 1.00 97.81 203 MET A O 1
ATOM 1595 N N . ASN A 1 204 ? 1.427 -1.710 -4.611 1.00 97.75 204 ASN A N 1
ATOM 1596 C CA . ASN A 1 204 ? 2.701 -2.382 -4.824 1.00 97.75 204 ASN A CA 1
ATOM 1597 C C . ASN A 1 204 ? 2.514 -3.524 -5.825 1.00 97.75 204 ASN A C 1
ATOM 1599 O O . ASN A 1 204 ? 1.504 -4.221 -5.786 1.00 97.75 204 ASN A O 1
ATOM 1603 N N . TYR A 1 205 ? 3.500 -3.730 -6.691 1.00 97.44 205 TYR A N 1
ATOM 1604 C CA . TYR A 1 205 ? 3.537 -4.833 -7.639 1.00 97.44 205 TYR A CA 1
ATOM 1605 C C . TYR A 1 205 ? 4.877 -5.550 -7.552 1.00 97.44 205 TYR A C 1
ATOM 1607 O O . TYR A 1 205 ? 5.938 -4.963 -7.786 1.00 97.44 205 TYR A O 1
ATOM 1615 N N . TYR A 1 206 ? 4.804 -6.836 -7.229 1.00 96.38 206 TYR A N 1
ATOM 1616 C CA . TYR A 1 206 ? 5.947 -7.720 -7.054 1.00 96.38 206 TYR A CA 1
ATOM 1617 C C . TYR A 1 206 ? 5.952 -8.737 -8.203 1.00 96.38 206 TYR A C 1
ATOM 1619 O O . TYR A 1 206 ? 5.294 -9.772 -8.106 1.00 96.38 206 TYR A O 1
ATOM 1627 N N . PRO A 1 207 ? 6.631 -8.460 -9.333 1.00 94.44 207 PRO A N 1
ATOM 1628 C CA . PRO A 1 207 ? 6.670 -9.411 -10.438 1.00 94.44 207 PRO A CA 1
ATOM 1629 C C . PRO A 1 207 ? 7.399 -10.692 -10.029 1.00 94.44 207 PRO A C 1
ATOM 1631 O O . PRO A 1 207 ? 8.305 -10.658 -9.194 1.00 94.44 207 PRO A O 1
ATOM 1634 N N . THR A 1 208 ? 7.069 -11.810 -10.681 1.00 93.69 208 THR A N 1
ATOM 1635 C CA . THR A 1 208 ? 7.776 -13.084 -10.494 1.00 93.69 208 THR A CA 1
ATOM 1636 C C . THR A 1 208 ? 9.287 -12.885 -10.603 1.00 93.69 208 THR A C 1
ATOM 1638 O O . THR A 1 208 ? 9.780 -12.316 -11.574 1.00 93.69 208 THR A O 1
ATOM 1641 N N . CYS A 1 209 ? 10.025 -13.346 -9.596 1.00 93.62 209 CYS A N 1
ATOM 1642 C CA . CYS A 1 209 ? 11.475 -13.216 -9.541 1.00 93.62 209 CYS A CA 1
ATOM 1643 C C . CYS A 1 209 ? 12.147 -14.537 -9.960 1.00 93.62 209 CYS A C 1
ATOM 1645 O O . CYS A 1 209 ? 11.791 -15.578 -9.408 1.00 93.62 209 CYS A O 1
ATOM 1647 N N . PRO A 1 210 ? 13.128 -14.532 -10.886 1.00 92.75 210 PRO A N 1
ATOM 1648 C CA . PRO A 1 210 ? 13.811 -15.753 -11.324 1.00 92.75 210 PRO A CA 1
ATOM 1649 C C . PRO A 1 210 ? 14.780 -16.330 -10.279 1.00 92.75 210 PRO A C 1
ATOM 1651 O O . PRO A 1 210 ? 15.194 -17.480 -10.398 1.00 92.75 210 PRO A O 1
ATOM 1654 N N . SER A 1 211 ? 15.183 -15.540 -9.280 1.00 92.56 211 SER A N 1
ATOM 1655 C CA . SER A 1 211 ? 16.090 -15.963 -8.200 1.00 92.56 211 SER A CA 1
ATOM 1656 C C . SER A 1 211 ? 15.680 -15.272 -6.889 1.00 92.56 211 SER A C 1
ATOM 1658 O O . SER A 1 211 ? 16.354 -14.334 -6.445 1.00 92.56 211 SER A O 1
ATOM 1660 N N . PRO A 1 212 ? 14.517 -15.638 -6.311 1.00 91.88 212 PRO A N 1
ATOM 1661 C CA . PRO A 1 212 ? 13.928 -14.940 -5.166 1.00 91.88 212 PRO A CA 1
ATOM 1662 C C . PRO A 1 212 ? 14.835 -14.927 -3.928 1.00 91.88 212 PRO A C 1
ATOM 1664 O O . PRO A 1 212 ? 14.787 -13.981 -3.155 1.00 91.88 212 PRO A O 1
ATOM 1667 N N . GLU A 1 213 ? 15.721 -15.908 -3.768 1.00 91.56 213 GLU A N 1
ATOM 1668 C CA . GLU A 1 213 ? 16.708 -15.993 -2.686 1.00 91.56 213 GLU A CA 1
ATOM 1669 C C . GLU A 1 213 ? 17.802 -14.912 -2.743 1.00 91.56 213 GLU A C 1
ATOM 1671 O O . GLU A 1 213 ? 18.528 -14.693 -1.769 1.00 91.56 213 GLU A O 1
ATOM 1676 N N . LEU A 1 214 ? 17.958 -14.243 -3.890 1.00 93.19 214 LEU A N 1
ATOM 1677 C CA . LEU A 1 214 ? 18.965 -13.201 -4.091 1.00 93.19 214 LEU A CA 1
ATOM 1678 C C . LEU A 1 214 ? 18.430 -11.793 -3.847 1.00 93.19 214 LEU A C 1
ATOM 1680 O O . LEU A 1 214 ? 19.237 -10.876 -3.704 1.00 93.19 214 LEU A O 1
ATOM 1684 N N . THR A 1 215 ? 17.113 -11.603 -3.818 1.00 93.62 215 THR A N 1
ATOM 1685 C CA . THR A 1 215 ? 16.487 -10.281 -3.731 1.00 93.62 215 THR A CA 1
ATOM 1686 C C . THR A 1 215 ? 15.377 -10.249 -2.683 1.00 93.62 215 THR A C 1
ATOM 1688 O O . THR A 1 215 ? 15.124 -11.236 -2.003 1.00 93.62 215 THR A O 1
ATOM 1691 N N . ILE A 1 216 ? 14.744 -9.094 -2.513 1.00 93.25 216 ILE A N 1
ATOM 1692 C CA . ILE A 1 216 ? 13.615 -8.890 -1.602 1.00 93.25 216 ILE A CA 1
ATOM 1693 C C . ILE A 1 216 ? 12.608 -7.948 -2.254 1.00 93.25 216 ILE A C 1
ATOM 1695 O O . ILE A 1 216 ? 12.992 -7.069 -3.027 1.00 93.25 216 ILE A O 1
ATOM 1699 N N . GLY A 1 217 ? 11.326 -8.106 -1.924 1.00 93.12 217 GLY A N 1
ATOM 1700 C CA . GLY A 1 217 ? 10.292 -7.161 -2.346 1.00 93.12 217 GLY A CA 1
ATOM 1701 C C . GLY A 1 217 ? 10.373 -5.829 -1.596 1.00 93.12 217 GLY A C 1
ATOM 1702 O O . GLY A 1 217 ? 10.151 -4.784 -2.197 1.00 93.12 217 GLY A O 1
ATOM 1703 N N . VAL A 1 218 ? 10.688 -5.862 -0.297 1.00 91.88 218 VAL A N 1
ATOM 1704 C CA . VAL A 1 218 ? 10.892 -4.677 0.553 1.00 91.88 218 VAL A CA 1
ATOM 1705 C C . VAL A 1 218 ? 11.967 -4.987 1.601 1.00 91.88 218 VAL A C 1
ATOM 1707 O O . VAL A 1 218 ? 11.993 -6.095 2.142 1.00 91.88 218 VAL A O 1
ATOM 1710 N N . GLY A 1 219 ? 12.855 -4.031 1.877 1.00 88.00 219 GLY A N 1
ATOM 1711 C CA . GLY A 1 219 ? 13.869 -4.112 2.932 1.00 88.00 219 GLY A CA 1
ATOM 1712 C C . GLY A 1 219 ? 13.297 -4.113 4.348 1.00 88.00 219 GLY A C 1
ATOM 1713 O O . GLY A 1 219 ? 12.151 -3.722 4.577 1.00 88.00 219 GLY A O 1
ATOM 1714 N N . ARG A 1 220 ? 14.108 -4.518 5.337 1.00 88.81 220 ARG A N 1
ATOM 1715 C CA . ARG A 1 220 ? 13.732 -4.371 6.753 1.00 88.81 220 ARG A CA 1
ATOM 1716 C C . ARG A 1 220 ? 13.514 -2.896 7.081 1.00 88.81 220 ARG A C 1
ATOM 1718 O O . ARG A 1 220 ? 14.423 -2.083 6.927 1.00 88.81 220 ARG A O 1
ATOM 1725 N N . HIS A 1 221 ? 12.324 -2.569 7.563 1.00 90.06 221 HIS A N 1
ATOM 1726 C CA . HIS A 1 221 ? 11.960 -1.219 7.970 1.00 90.06 221 HIS A CA 1
ATOM 1727 C C . HIS A 1 221 ? 10.858 -1.260 9.031 1.00 90.06 221 HIS A C 1
ATOM 1729 O O . HIS A 1 221 ? 10.281 -2.310 9.315 1.00 90.06 221 HIS A O 1
ATOM 1735 N N . SER A 1 222 ? 10.589 -0.095 9.607 1.00 91.69 222 SER A N 1
ATOM 1736 C CA . SER A 1 222 ? 9.385 0.171 10.384 1.00 91.69 222 SER A CA 1
ATOM 1737 C C . SER A 1 222 ? 8.589 1.236 9.650 1.00 91.69 222 SER A C 1
ATOM 1739 O O . SER A 1 222 ? 9.176 2.182 9.114 1.00 91.69 222 SER A O 1
ATOM 1741 N N . ASP A 1 223 ? 7.273 1.066 9.613 1.00 92.88 223 ASP A N 1
ATOM 1742 C CA . ASP A 1 223 ? 6.396 2.017 8.948 1.00 92.88 223 ASP A CA 1
ATOM 1743 C C . ASP A 1 223 ? 6.475 3.393 9.606 1.00 92.88 223 ASP A C 1
ATOM 1745 O O . ASP A 1 223 ? 6.526 3.542 10.828 1.00 92.88 223 ASP A O 1
ATOM 1749 N N . MET A 1 224 ? 6.470 4.417 8.757 1.00 86.25 224 MET A N 1
ATOM 1750 C CA . MET A 1 224 ? 6.385 5.804 9.184 1.00 86.25 224 MET A CA 1
ATOM 1751 C C . MET A 1 224 ? 4.913 6.205 9.207 1.00 86.25 224 MET A C 1
ATOM 1753 O O . MET A 1 224 ? 4.294 6.337 8.154 1.00 86.25 224 MET A O 1
ATOM 1757 N N . GLY A 1 225 ? 4.349 6.423 10.389 1.00 87.56 225 GLY A N 1
ATOM 1758 C CA . GLY A 1 225 ? 2.954 6.831 10.533 1.00 87.56 225 GLY A CA 1
ATOM 1759 C C . GLY A 1 225 ? 2.325 6.300 11.811 1.00 87.56 225 GLY A C 1
ATOM 1760 O O . GLY A 1 225 ? 3.018 5.796 12.690 1.00 87.56 225 GLY A O 1
ATOM 1761 N N . MET A 1 226 ? 1.004 6.449 11.909 1.00 90.31 226 MET A N 1
ATOM 1762 C CA . MET A 1 226 ? 0.228 5.971 13.054 1.00 90.31 226 MET A CA 1
ATOM 1763 C C . MET A 1 226 ? -0.207 4.511 12.893 1.00 90.31 226 MET A C 1
ATOM 1765 O O . MET A 1 226 ? -0.055 3.722 13.818 1.00 90.31 226 MET A O 1
ATOM 1769 N N . LEU A 1 227 ? -0.774 4.168 11.734 1.00 94.19 227 LEU A N 1
ATOM 1770 C CA . LEU A 1 227 ? -1.292 2.838 11.430 1.00 94.19 227 LEU A CA 1
ATOM 1771 C C . LEU A 1 227 ? -1.203 2.583 9.923 1.00 94.19 227 LEU A C 1
ATOM 1773 O O . LEU A 1 227 ? -1.521 3.470 9.128 1.00 94.19 227 LEU A O 1
ATOM 1777 N N . THR A 1 228 ? -0.839 1.359 9.548 1.00 96.25 228 THR A N 1
ATOM 1778 C CA . THR A 1 228 ? -0.878 0.870 8.165 1.00 96.25 228 THR A CA 1
ATOM 1779 C C . THR A 1 228 ? -1.980 -0.173 8.030 1.00 96.25 228 THR A C 1
ATOM 1781 O O . THR A 1 228 ? -2.036 -1.125 8.805 1.00 96.25 228 THR A O 1
ATOM 1784 N N . VAL A 1 229 ? -2.841 -0.019 7.022 1.00 96.94 229 VAL A N 1
ATOM 1785 C CA . VAL A 1 229 ? -3.799 -1.054 6.612 1.00 96.94 229 VAL A CA 1
ATOM 1786 C C . VAL A 1 229 ? -3.246 -1.737 5.369 1.00 96.94 229 VAL A C 1
ATOM 1788 O O . VAL A 1 229 ? -3.080 -1.094 4.332 1.00 96.94 229 VAL A O 1
ATOM 1791 N N . LEU A 1 230 ? -2.956 -3.032 5.478 1.00 97.38 230 LEU A N 1
ATOM 1792 C CA . LEU A 1 230 ? -2.416 -3.831 4.384 1.00 97.38 230 LEU A CA 1
ATOM 1793 C C . LEU A 1 230 ? -3.490 -4.771 3.825 1.00 97.38 230 LEU A C 1
ATOM 1795 O O . LEU A 1 230 ? -4.011 -5.617 4.545 1.00 97.38 230 LEU A O 1
ATOM 1799 N N . LEU A 1 231 ? -3.773 -4.644 2.528 1.00 97.25 231 LEU A N 1
ATOM 1800 C CA . LEU A 1 231 ? -4.526 -5.624 1.747 1.00 97.25 231 LEU A CA 1
ATOM 1801 C C . LEU A 1 231 ? -3.539 -6.397 0.866 1.00 97.25 231 LEU A C 1
ATOM 1803 O O . LEU A 1 231 ? -2.809 -5.781 0.090 1.00 97.25 231 LEU A O 1
ATOM 1807 N N . GLN A 1 232 ? -3.516 -7.723 0.987 1.00 95.25 232 GLN A N 1
ATOM 1808 C CA . GLN A 1 232 ? -2.632 -8.602 0.214 1.00 95.25 232 GLN A CA 1
ATOM 1809 C C . GLN A 1 232 ? -3.406 -9.337 -0.889 1.00 95.25 232 GLN A C 1
ATOM 1811 O O . GLN A 1 232 ? -4.609 -9.586 -0.756 1.00 95.25 232 GLN A O 1
ATOM 1816 N N . ASP A 1 233 ? -2.718 -9.688 -1.975 1.00 83.38 233 ASP A N 1
ATOM 1817 C CA . ASP A 1 233 ? -3.139 -10.769 -2.861 1.00 83.38 233 ASP A CA 1
ATOM 1818 C C . ASP A 1 233 ? -2.929 -12.115 -2.142 1.00 83.38 233 ASP A C 1
ATOM 1820 O O . ASP A 1 233 ? -1.973 -12.283 -1.384 1.00 83.38 233 ASP A O 1
ATOM 1824 N N . GLY A 1 234 ? -3.917 -13.008 -2.255 1.00 62.66 234 GLY A N 1
ATOM 1825 C CA . GLY A 1 234 ? -3.946 -14.292 -1.542 1.00 62.66 234 GLY A CA 1
ATOM 1826 C C . GLY A 1 234 ? -3.059 -15.359 -2.165 1.00 62.66 234 GLY A C 1
ATOM 1827 O O . GLY A 1 234 ? -2.737 -15.232 -3.367 1.00 62.66 234 GLY A O 1
#

Sequence (234 aa):
LFNFVVKQGNGVKGLIDSGMSCVPQPFVQPLSERIATPNALTREASQPIDLSQLDGPNHKEVAKQIVEAAETLGFFQVVNHGVSVELLELLKASAHEFFAQAPEKKAIYLKEVSPSKLVKYGTSFVPEKEKAIEWKDYVSMLYTNDSEALQHWPQPCRDVALEFLKSSMEMVKRVVEVLMENVGVRLEEERMNGLMGTKMVNMNYYPTCPSPELTIGVGRHSDMGMLTVLLQDG

Mean predicted aligned error: 4.64 Å

InterPro domains:
  IPR026992 Non-haem dioxygenase, N-terminal domain [PF14226] (49-155)
  IPR027443 Isopenicillin N synthase-like superfamily [G3DSA:2.60.120.330] (1-234)
  IPR044861 Isopenicillin N synthase-like, Fe(2+) 2OG dioxygenase domain [PF03171] (199-233)

Nearest PDB structures (foldseek):
  4xae-assembly1_A  TM=9.187E-01  e=6.004E-19  Arabidopsis thaliana
  4xae-assembly2_B  TM=9.249E-01  e=3.911E-18  Arabidopsis thaliana
  8x7d-assembly2_B  TM=7.954E-01  e=3.716E-09  Oryza sativa
  1gp4-assembly1_A  TM=8.270E-01  e=1.066E-08  Arabidopsis thaliana
  3oox-assembly1_A  TM=7.858E-01  e=3.133E-03  Caulobacter vibrioides CB15

Foldseek 3Di:
DCCVQFVLQCHLVVCVVVVDQADDPLQQDDPVFQDDPDVPPCPPAPDAQEPVCCVHPCVVVSLVVLQVCCVPPVDGHHPPLQDDPVLLVLLVVLLVVLNPDDSVLQSCQDCVRAPDNQKHWGFADDSVPDSHTAQKTKIKGKDQDLVCLVPGPRPSNRVSVVVVQVRCLVSVLSSVQSNQVVVVHHDDPVNSCVLVVIDMDMRMDRDDHSCSSRHHNHTDDDDDGDDDDDDDDD

Secondary structure (DSSP, 8-state):
-HIIIIIS--HHHHHHHTT--S--GGG---TTTS--------PPPPPPEEGGGTTSTTHHHHHHHHHHHHHHTS---EES-S--HHHHHHHHHHHHHHHHS-HHHHHTTBTTT-SSTTEEEEESS-TTT-SS--S-EEEEEEES-HHHHHHHS-TTTHHHHHHHHHHHHHHHHHHHHHHHHHTT-PPPHHHHHHHT--EEEEEEE-PPPSSGGG--SS-S---SSS--------

Organism: Noccaea caerulescens (NCBI:txid107243)

Solvent-accessible surface area (backbone atoms only — not comparable to full-atom values): 13822 Å² total; per-residue (Å²): 107,66,58,53,27,56,77,54,32,36,22,56,53,43,46,47,77,70,68,57,78,61,71,55,74,62,35,44,41,56,79,88,70,30,62,72,85,64,85,70,78,79,66,79,74,76,78,60,44,55,49,66,39,44,90,45,97,47,21,70,60,43,44,47,53,55,45,52,31,48,75,74,70,66,58,84,54,73,36,69,59,80,60,58,67,67,58,55,52,48,38,55,50,20,48,51,53,48,70,69,47,59,38,73,76,48,31,50,26,24,78,91,63,24,92,38,97,50,31,35,31,50,35,36,93,54,57,92,79,45,93,37,38,39,48,20,28,37,39,38,38,54,52,88,50,69,66,62,41,74,74,60,44,59,77,68,34,30,69,53,49,51,50,49,54,57,55,45,46,60,46,53,50,58,53,48,49,49,55,34,46,74,76,74,39,84,76,51,71,71,57,48,49,56,76,58,56,78,45,72,50,71,47,78,44,68,57,88,62,72,44,58,69,40,32,44,61,67,78,96,78,77,86,88,76,93,82,86,88,85,86,78,87,133

Radius of gyration: 19.64 Å; Cα contacts (8 Å, |Δi|>4)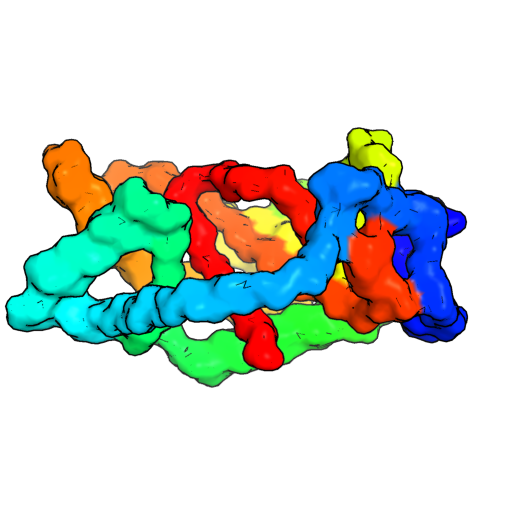: 300; chains: 1; bounding box: 46×41×50 Å